Protein AF-A0A957W5M4-F1 (afdb_monomer)

Nearest PDB structures (foldseek):
  4u3s-assembly1_B  TM=8.216E-01  e=1.165E-08  Acetivibrio cellulolyticus
  8fia-assembly1_A-2  TM=7.439E-01  e=1.330E-03  Drosophila melanogaster
  2y3n-assembly2_B  TM=9.287E-01  e=1.756E-02  Pseudobacteroides cellulosolvens
  3wjj-assembly1_C  TM=5.281E-01  e=9.865E-01  Homo sapiens
  3d5o-assembly1_F-1  TM=3.413E-01  e=1.269E+00  Homo sapiens

Sequence (284 aa):
MSSQKRDWFYCWPHWGWGMLVGVALVVLFVRSSGDILAAPNLTLIGVVELEGRSDSSSATISAGEYFLQLTPDGVFEMNLEATDAYVMLIDAPGYLSAKAEDALPDGSTIDMGRITLLGGDVTGDDFINILDLALIASLYNTDDPQADINGDQQVNLIDLVMTATNYRRRGPMVIGLDAKLRQAITDAGLTPLEPGPEPDPAKVILGQALFFDKELSGNRDVACSTCHLPLQHTSDGLSVSIGVGGLDGIGPKRRNAPDRMLHPRNSPDLFNRGRPELATMFWD

Structure (mmCIF, N/CA/C/O backbone):
data_AF-A0A957W5M4-F1
#
_entry.id   AF-A0A957W5M4-F1
#
loop_
_atom_site.group_PDB
_atom_site.id
_atom_site.type_symbol
_atom_site.label_atom_id
_atom_site.label_alt_id
_atom_site.label_comp_id
_atom_site.label_asym_id
_atom_site.label_entity_id
_atom_site.label_seq_id
_atom_site.pdbx_PDB_ins_code
_atom_site.Cartn_x
_atom_site.Cartn_y
_atom_site.Cartn_z
_atom_site.occupancy
_atom_site.B_iso_or_equiv
_atom_site.auth_seq_id
_atom_site.auth_comp_id
_atom_site.auth_asym_id
_atom_site.auth_atom_id
_atom_site.pdbx_PDB_model_num
ATOM 1 N N . MET A 1 1 ? -30.755 68.209 -6.331 1.00 39.62 1 MET A N 1
ATOM 2 C CA . MET A 1 1 ? -31.389 67.052 -5.662 1.00 39.62 1 MET A CA 1
ATOM 3 C C . MET A 1 1 ? -30.296 65.998 -5.524 1.00 39.62 1 MET A C 1
ATOM 5 O O . MET A 1 1 ? -29.885 65.463 -6.538 1.00 39.62 1 MET A O 1
ATOM 9 N N . SER A 1 2 ? -29.478 66.065 -4.463 1.00 35.25 2 SER A N 1
ATOM 10 C CA . SER A 1 2 ? -29.615 65.304 -3.192 1.00 35.25 2 SER A CA 1
ATOM 11 C C . SER A 1 2 ? -29.587 63.784 -3.430 1.00 35.25 2 SER A C 1
ATOM 13 O O . SER A 1 2 ? -30.404 63.308 -4.199 1.00 35.25 2 SER A O 1
ATOM 15 N N . SER A 1 3 ? -28.749 62.952 -2.809 1.00 36.28 3 SER A N 1
ATOM 16 C CA . SER A 1 3 ? -27.801 63.115 -1.699 1.00 36.28 3 SER A CA 1
ATOM 17 C C . SER A 1 3 ? -26.936 61.842 -1.559 1.00 36.28 3 SER A C 1
ATOM 19 O O . SER A 1 3 ? -27.453 60.757 -1.780 1.00 36.28 3 SER A O 1
ATOM 21 N N . GLN A 1 4 ? -25.675 62.018 -1.125 1.00 38.94 4 GLN A N 1
ATOM 22 C CA . GLN A 1 4 ? -24.902 61.220 -0.132 1.00 38.94 4 GLN A CA 1
ATOM 23 C C . GLN A 1 4 ? -24.806 59.683 -0.294 1.00 38.94 4 GLN A C 1
ATOM 25 O O . GLN A 1 4 ? -25.801 58.984 -0.210 1.00 38.94 4 GLN A O 1
ATOM 30 N N . LYS A 1 5 ? -23.628 59.084 -0.558 1.00 36.19 5 LYS A N 1
ATOM 31 C CA . LYS A 1 5 ? -22.463 58.819 0.340 1.00 36.19 5 LYS A CA 1
ATOM 32 C C . LYS A 1 5 ? -22.819 58.256 1.729 1.00 36.19 5 LYS A C 1
ATOM 34 O O . LYS A 1 5 ? -23.361 59.012 2.531 1.00 36.19 5 LYS A O 1
ATOM 39 N N . ARG A 1 6 ? -22.288 57.067 2.069 1.00 36.53 6 ARG A N 1
ATOM 40 C CA . ARG A 1 6 ? -21.211 56.863 3.077 1.00 36.53 6 ARG A CA 1
ATOM 41 C C . ARG A 1 6 ? -20.891 55.375 3.323 1.00 36.53 6 ARG A C 1
ATOM 43 O O . ARG A 1 6 ? -21.799 54.572 3.500 1.00 36.53 6 ARG A O 1
ATOM 50 N N . ASP A 1 7 ? -19.585 55.095 3.359 1.00 41.69 7 ASP A N 1
ATOM 51 C CA . ASP A 1 7 ? -18.891 53.978 4.027 1.00 41.69 7 ASP A CA 1
ATOM 52 C C . ASP A 1 7 ? -19.355 53.798 5.480 1.00 41.69 7 ASP A C 1
ATOM 54 O O . ASP A 1 7 ? -19.945 54.738 5.982 1.00 41.69 7 ASP A O 1
ATOM 58 N N . TRP A 1 8 ? -19.047 52.680 6.158 1.00 31.83 8 TRP A N 1
ATOM 59 C CA . TRP A 1 8 ? -18.449 52.635 7.516 1.00 31.83 8 TRP A CA 1
ATOM 60 C C . TRP A 1 8 ? -18.166 51.181 7.954 1.00 31.83 8 TRP A C 1
ATOM 62 O O . TRP A 1 8 ? -19.056 50.338 8.029 1.00 31.83 8 TRP A O 1
ATOM 72 N N . PHE A 1 9 ? -16.893 50.945 8.283 1.00 33.25 9 PHE A N 1
ATOM 73 C CA . PHE A 1 9 ? -16.374 49.962 9.242 1.00 33.25 9 PHE A CA 1
ATOM 74 C C . PHE A 1 9 ? -17.148 49.961 10.570 1.00 33.25 9 PHE A C 1
ATOM 76 O O . PHE A 1 9 ? -17.423 51.050 11.050 1.00 33.25 9 PHE A O 1
ATOM 83 N N . TYR A 1 10 ? -17.326 48.797 11.219 1.00 35.56 10 TYR A N 1
ATOM 84 C CA . TYR A 1 10 ? -17.294 48.607 12.691 1.00 35.56 10 TYR A CA 1
ATOM 85 C C . TYR A 1 10 ? -17.039 47.109 12.995 1.00 35.56 10 TYR A C 1
ATOM 87 O O . TYR A 1 10 ? -17.753 46.244 12.504 1.00 35.56 10 TYR A O 1
ATOM 95 N N . CYS A 1 11 ? -15.864 46.761 13.534 1.00 29.17 11 CYS A N 1
ATOM 96 C CA . CYS A 1 11 ? -15.564 46.494 14.956 1.00 29.17 11 CYS A CA 1
ATOM 97 C C . CYS A 1 11 ? -16.036 45.128 15.490 1.00 29.17 11 CYS A C 1
ATOM 99 O O . CYS A 1 11 ? -17.194 44.937 15.842 1.00 29.17 11 CYS A O 1
ATOM 101 N N . TRP A 1 12 ? -15.062 44.226 15.646 1.00 31.19 12 TRP A N 1
ATOM 102 C CA . TRP A 1 12 ? -15.083 43.108 16.593 1.00 31.19 12 TRP A CA 1
ATOM 103 C C . TRP A 1 12 ? -15.086 43.611 18.047 1.00 31.19 12 TRP A C 1
ATOM 105 O O . TRP A 1 12 ? -14.370 44.572 18.343 1.00 31.19 12 TRP A O 1
ATOM 115 N N . PRO A 1 13 ? -15.747 42.893 18.973 1.00 44.06 13 PRO A N 1
ATOM 116 C CA . PRO A 1 13 ? -15.340 42.896 20.372 1.00 44.06 13 PRO A CA 1
ATOM 117 C C . PRO A 1 13 ? -15.039 41.486 20.922 1.00 44.06 13 PRO A C 1
ATOM 119 O O . PRO A 1 13 ? -15.872 40.590 20.916 1.00 44.06 13 PRO A O 1
ATOM 122 N N . HIS A 1 14 ? -13.799 41.351 21.396 1.00 33.75 14 HIS A N 1
ATOM 123 C CA . HIS A 1 14 ? -13.330 40.755 22.656 1.00 33.75 14 HIS A CA 1
ATOM 124 C C . HIS A 1 14 ? -14.065 39.555 23.304 1.00 33.75 14 HIS A C 1
ATOM 126 O O . HIS A 1 14 ? -15.137 39.673 23.882 1.00 33.75 14 HIS A O 1
ATOM 132 N N . TRP A 1 15 ? -13.331 38.437 23.309 1.00 34.28 15 TRP A N 1
ATOM 133 C CA . TRP A 1 15 ? -13.171 37.379 24.314 1.00 34.28 15 TRP A CA 1
ATOM 134 C C . TRP A 1 15 ? -13.916 37.557 25.651 1.00 34.28 15 TRP A C 1
ATOM 136 O O . TRP A 1 15 ? -13.565 38.408 26.467 1.00 34.28 15 TRP A O 1
ATOM 146 N N . GLY A 1 16 ? -14.840 36.632 25.919 1.00 30.22 16 GLY A N 1
ATOM 147 C CA . GLY A 1 16 ? -15.348 36.306 27.248 1.00 30.22 16 GLY A CA 1
ATOM 148 C C . GLY A 1 16 ? -15.252 34.798 27.468 1.00 30.22 16 GLY A C 1
ATOM 149 O O . GLY A 1 16 ? -15.857 34.024 26.732 1.00 30.22 16 GLY A O 1
ATOM 150 N N . TRP A 1 17 ? -14.465 34.384 28.462 1.00 36.22 17 TRP A N 1
ATOM 151 C CA . TRP A 1 17 ? -14.407 33.005 28.939 1.00 36.22 17 TRP A CA 1
ATOM 152 C C . TRP A 1 17 ? -15.733 32.667 29.625 1.00 36.22 17 TRP A C 1
ATOM 154 O O . TRP A 1 17 ? -16.049 33.220 30.677 1.00 36.22 17 TRP A O 1
ATOM 164 N N . GLY A 1 18 ? -16.514 31.780 29.011 1.00 31.75 18 GLY A N 1
ATOM 165 C CA . GLY A 1 18 ? -17.787 31.293 29.528 1.00 31.75 18 GLY A CA 1
ATOM 166 C C . GLY A 1 18 ? -17.899 29.797 29.283 1.00 31.75 18 GLY A C 1
ATOM 167 O O . GLY A 1 18 ? -18.071 29.353 28.154 1.00 31.75 18 GLY A O 1
ATOM 168 N N . MET A 1 19 ? -17.766 29.032 30.359 1.00 38.41 19 MET A N 1
ATOM 169 C CA . MET A 1 19 ? -18.012 27.597 30.431 1.00 38.41 19 MET A CA 1
ATOM 170 C C . MET A 1 19 ? -19.468 27.334 30.002 1.00 38.41 19 MET A C 1
ATOM 172 O O . MET A 1 19 ? -20.395 27.703 30.720 1.00 38.41 19 MET A O 1
ATOM 176 N N . LEU A 1 20 ? -19.681 26.752 28.819 1.00 31.70 20 LEU A N 1
ATOM 177 C CA . LEU A 1 20 ? -21.003 26.358 28.329 1.00 31.70 20 LEU A CA 1
ATOM 178 C C . LEU A 1 20 ? -21.025 24.849 28.108 1.00 31.70 20 LEU A C 1
ATOM 180 O O . LEU A 1 20 ? -20.372 24.311 27.218 1.00 31.70 20 LEU A O 1
ATOM 184 N N . VAL A 1 21 ? -21.793 24.185 28.966 1.00 32.66 21 VAL A N 1
ATOM 185 C CA . VAL A 1 21 ? -22.252 22.807 28.809 1.00 32.66 21 VAL A CA 1
ATOM 186 C C . VAL A 1 21 ? -23.055 22.743 27.508 1.00 32.66 21 VAL A C 1
ATOM 188 O O . VAL A 1 21 ? -24.089 23.399 27.385 1.00 32.66 21 VAL A O 1
ATOM 191 N N . GLY A 1 22 ? -22.552 22.005 26.519 1.00 27.20 22 GLY A N 1
ATOM 192 C CA . GLY A 1 22 ? -23.215 21.825 25.231 1.00 27.20 22 GLY A CA 1
ATOM 193 C C . GLY A 1 22 ? -24.497 21.012 25.389 1.00 27.20 22 GLY A C 1
ATOM 194 O O . GLY A 1 22 ? -24.454 19.791 25.488 1.00 27.20 22 GLY A O 1
ATOM 195 N N . VAL A 1 23 ? -25.644 21.689 25.407 1.00 31.25 23 VAL A N 1
ATOM 196 C CA . VAL A 1 23 ? -26.949 21.062 25.179 1.00 31.25 23 VAL A CA 1
ATOM 197 C C . VAL A 1 23 ? -27.118 20.939 23.667 1.00 31.25 23 VAL A C 1
ATOM 199 O O . VAL A 1 23 ? -27.256 21.946 22.974 1.00 31.25 23 VAL A O 1
ATOM 202 N N . ALA A 1 24 ? -27.069 19.711 23.152 1.00 28.14 24 ALA A N 1
ATOM 203 C CA . ALA A 1 24 ? -27.359 19.422 21.753 1.00 28.14 24 ALA A CA 1
ATOM 204 C C . ALA A 1 24 ? -28.835 19.743 21.462 1.00 28.14 24 ALA A C 1
ATOM 206 O O . ALA A 1 24 ? -29.748 19.140 22.028 1.00 28.14 24 ALA A O 1
ATOM 207 N N . LEU A 1 25 ? -29.066 20.733 20.600 1.00 25.22 25 LEU A N 1
ATOM 208 C CA . LEU A 1 25 ? -30.393 21.120 20.143 1.00 25.22 25 LEU A CA 1
ATOM 209 C C . LEU A 1 25 ? -30.801 20.173 19.004 1.00 25.22 25 LEU A C 1
ATOM 211 O O . LEU A 1 25 ? -30.309 20.296 17.885 1.00 25.22 25 LEU A O 1
ATOM 215 N N . VAL A 1 26 ? -31.677 19.210 19.292 1.00 27.73 26 VAL A N 1
ATOM 216 C CA . VAL A 1 26 ? -32.272 18.330 18.276 1.00 27.73 26 VAL A CA 1
ATOM 217 C C . VAL A 1 26 ? -33.310 19.135 17.492 1.00 27.73 26 VAL A C 1
ATOM 219 O O . VAL A 1 26 ? -34.377 19.465 18.011 1.00 27.73 26 VAL A O 1
ATOM 222 N N . VAL A 1 27 ? -33.002 19.472 16.240 1.00 27.98 27 VAL A N 1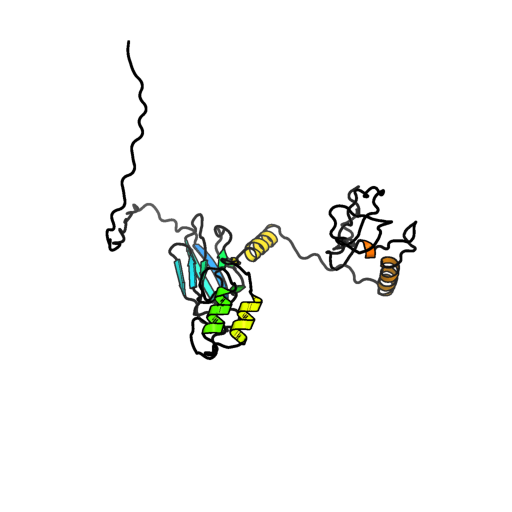
ATOM 223 C CA . VAL A 1 27 ? -33.975 20.045 15.301 1.00 27.98 27 VAL A CA 1
ATOM 224 C C . VAL A 1 27 ? -34.745 18.890 14.658 1.00 27.98 27 VAL A C 1
ATOM 226 O O . VAL A 1 27 ? -34.258 18.240 13.740 1.00 27.98 27 VAL A O 1
ATOM 229 N N . LEU A 1 28 ? -35.952 18.616 15.157 1.00 24.98 28 LEU A N 1
ATOM 230 C CA . LEU A 1 28 ? -36.889 17.667 14.547 1.00 24.98 28 LEU A CA 1
ATOM 231 C C . LEU A 1 28 ? -37.542 18.306 13.312 1.00 24.98 28 LEU A C 1
ATOM 233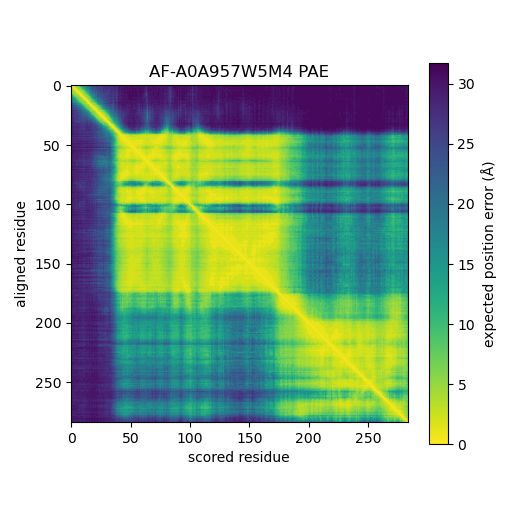 O O . LEU A 1 28 ? -38.423 19.157 13.439 1.00 24.98 28 LEU A O 1
ATOM 237 N N . PHE A 1 29 ? -37.146 17.873 12.115 1.00 29.50 29 PHE A N 1
ATOM 238 C CA . PHE A 1 29 ? -37.930 18.108 10.903 1.00 29.50 29 PHE A CA 1
ATOM 239 C C . PHE A 1 29 ? -39.055 17.069 10.816 1.00 29.50 29 PHE A C 1
ATOM 241 O O . PHE A 1 29 ? -38.810 15.878 10.646 1.00 29.50 29 PHE A O 1
ATOM 248 N N . VAL A 1 30 ? -40.307 17.521 10.909 1.00 31.03 30 VAL A N 1
ATOM 249 C CA . VAL A 1 30 ? -41.482 16.695 10.595 1.00 31.03 30 VAL A CA 1
ATOM 250 C C . VAL A 1 30 ? -41.656 16.675 9.075 1.00 31.03 30 VAL A C 1
ATOM 252 O O . VAL A 1 30 ? -42.017 17.689 8.479 1.00 31.03 30 VAL A O 1
ATOM 255 N N . ARG A 1 31 ? -41.393 15.529 8.435 1.00 37.34 31 ARG A N 1
ATOM 256 C CA . ARG A 1 31 ? -41.644 15.314 7.000 1.00 37.34 31 ARG A CA 1
ATOM 257 C C . ARG A 1 31 ? -43.105 14.888 6.810 1.00 37.34 31 ARG A C 1
ATOM 259 O O . ARG A 1 31 ? -43.547 13.911 7.408 1.00 37.34 31 ARG A O 1
ATOM 266 N N . SER A 1 32 ? -43.874 15.645 6.022 1.00 36.81 32 SER A N 1
ATOM 267 C CA . SER A 1 32 ? -45.272 15.319 5.710 1.00 36.81 32 SER A CA 1
ATOM 268 C C . SER A 1 32 ? -45.360 14.065 4.841 1.00 36.81 32 SER A C 1
ATOM 270 O O . SER A 1 32 ? -44.617 13.939 3.868 1.00 36.81 32 SER A O 1
ATOM 272 N N . SER A 1 33 ? -46.302 13.182 5.167 1.00 45.72 33 SER A N 1
ATOM 273 C CA . SER A 1 33 ? -46.609 11.934 4.469 1.00 45.72 33 SER A CA 1
ATOM 274 C C . SER A 1 33 ? -47.057 12.167 3.021 1.00 45.72 33 SER A C 1
ATOM 276 O O . SER A 1 33 ? -48.220 12.468 2.760 1.00 45.72 33 SER A O 1
ATOM 278 N N . GLY A 1 34 ? -46.111 12.009 2.098 1.00 35.81 34 GLY A N 1
ATOM 279 C CA . GLY A 1 34 ? -46.315 11.725 0.680 1.00 35.81 34 GLY A CA 1
ATOM 280 C C . GLY A 1 34 ? -45.475 10.495 0.333 1.00 35.81 34 GLY A C 1
ATOM 281 O O . GLY A 1 34 ? -44.369 10.366 0.851 1.00 35.81 34 GLY A O 1
ATOM 282 N N . ASP A 1 35 ? -46.053 9.582 -0.443 1.00 37.34 35 ASP A N 1
ATOM 283 C CA . ASP A 1 35 ? -45.570 8.242 -0.806 1.00 37.34 35 ASP A CA 1
ATOM 284 C C . ASP A 1 35 ? -44.053 8.010 -0.654 1.00 37.34 35 ASP A C 1
ATOM 286 O O . ASP A 1 35 ? -43.238 8.505 -1.432 1.00 37.34 35 ASP A O 1
ATOM 290 N N . ILE A 1 36 ? -43.680 7.219 0.361 1.00 40.66 36 ILE A N 1
ATOM 291 C CA . ILE A 1 36 ? -42.303 6.771 0.589 1.00 40.66 36 ILE A CA 1
ATOM 292 C C . ILE A 1 36 ? -42.009 5.670 -0.433 1.00 40.66 36 ILE A C 1
ATOM 294 O O . ILE A 1 36 ? -42.200 4.484 -0.168 1.00 40.66 36 ILE A O 1
ATOM 298 N N . LEU A 1 37 ? -41.547 6.053 -1.619 1.00 43.28 37 LEU A N 1
ATOM 299 C CA . LEU A 1 37 ? -40.663 5.168 -2.366 1.00 43.28 37 LEU A CA 1
ATOM 300 C C . LEU A 1 37 ? -39.390 5.072 -1.521 1.00 43.28 37 LEU A C 1
ATOM 302 O O . LEU A 1 37 ? -38.705 6.077 -1.342 1.00 43.28 37 LEU A O 1
ATOM 306 N N . ALA A 1 38 ? -39.141 3.909 -0.912 1.00 49.38 38 ALA A N 1
ATOM 307 C CA . ALA A 1 38 ? -37.896 3.660 -0.196 1.00 49.38 38 ALA A CA 1
ATOM 308 C C . ALA A 1 38 ? -36.735 4.042 -1.125 1.00 49.38 38 ALA A C 1
ATOM 310 O O . ALA A 1 38 ? -36.705 3.589 -2.275 1.00 49.38 38 ALA A O 1
ATOM 311 N N . ALA A 1 39 ? -35.834 4.911 -0.658 1.00 52.97 39 ALA A N 1
ATOM 312 C CA . ALA A 1 39 ? -34.589 5.154 -1.372 1.00 52.97 39 ALA A CA 1
ATOM 313 C C . ALA A 1 39 ? -33.926 3.787 -1.624 1.00 52.97 39 ALA A C 1
ATOM 315 O O . ALA A 1 39 ? -34.032 2.909 -0.761 1.00 52.97 39 ALA A O 1
ATOM 316 N N . PRO A 1 40 ? -33.325 3.545 -2.802 1.00 61.59 40 PRO A N 1
ATOM 317 C CA . PRO A 1 40 ? -32.627 2.288 -3.028 1.00 61.59 40 PRO A CA 1
ATOM 318 C C . PRO A 1 40 ? -31.603 2.080 -1.903 1.00 61.59 40 PRO A C 1
ATOM 320 O O . PRO A 1 40 ? -30.990 3.034 -1.446 1.00 61.59 40 PRO A O 1
ATOM 323 N N . ASN A 1 41 ? -31.459 0.859 -1.395 1.00 71.75 41 ASN A N 1
ATOM 324 C CA . ASN A 1 41 ? -30.463 0.587 -0.360 1.00 71.75 41 ASN A CA 1
ATOM 325 C C . ASN A 1 41 ? -29.109 0.333 -1.028 1.00 71.75 41 ASN A C 1
ATOM 327 O O . ASN A 1 41 ? -29.031 -0.448 -1.981 1.00 71.75 41 ASN A O 1
ATOM 331 N N . LEU A 1 42 ? -28.061 0.962 -0.506 1.00 80.19 42 LEU A N 1
ATOM 332 C CA . LEU A 1 42 ? -26.669 0.670 -0.822 1.00 80.19 42 LEU A CA 1
ATOM 333 C C . LEU A 1 42 ? -26.128 -0.305 0.228 1.00 80.19 42 LEU A C 1
ATOM 335 O O . LEU A 1 42 ? -26.089 0.017 1.413 1.00 80.19 42 LEU A O 1
ATOM 339 N N . THR A 1 43 ? -25.687 -1.486 -0.198 1.00 86.69 43 THR A N 1
ATOM 340 C CA . THR A 1 43 ? -25.050 -2.474 0.687 1.00 86.69 43 THR A CA 1
ATOM 341 C C . THR A 1 43 ? -23.538 -2.410 0.517 1.00 86.69 43 THR A C 1
ATOM 343 O O . THR A 1 43 ? -23.037 -2.576 -0.590 1.00 86.69 43 THR A O 1
ATOM 346 N N . LEU A 1 44 ? -22.784 -2.202 1.587 1.00 86.88 44 LEU A N 1
ATOM 347 C CA . LEU A 1 44 ? -21.324 -2.285 1.577 1.00 86.88 44 LEU A CA 1
ATOM 348 C C . LEU A 1 44 ? -20.897 -3.570 2.257 1.00 86.88 44 LEU A C 1
ATOM 350 O O . LEU A 1 44 ? -21.318 -3.822 3.383 1.00 86.88 44 LEU A O 1
ATOM 354 N N . ILE A 1 45 ? -20.044 -4.344 1.600 1.00 90.44 45 ILE A N 1
ATOM 355 C CA . ILE A 1 45 ? -19.464 -5.560 2.170 1.00 90.44 45 ILE A CA 1
ATOM 356 C C . ILE A 1 45 ? -17.945 -5.501 2.105 1.00 90.44 45 ILE A C 1
ATOM 358 O O . ILE A 1 45 ? -17.377 -4.839 1.236 1.00 90.44 45 ILE A O 1
ATOM 362 N N . GLY A 1 46 ? -17.284 -6.207 3.011 1.00 92.44 46 GLY A N 1
ATOM 363 C CA . GLY A 1 46 ? -15.836 -6.350 2.981 1.00 92.44 46 GLY A CA 1
ATOM 364 C C . GLY A 1 46 ? -15.293 -7.025 4.229 1.00 92.44 46 GLY A C 1
ATOM 365 O O . GLY A 1 46 ? -16.041 -7.531 5.070 1.00 92.44 46 GLY A O 1
ATOM 366 N N . VAL A 1 47 ? -13.969 -7.020 4.341 1.00 95.19 47 VAL A N 1
ATOM 367 C CA . VAL A 1 47 ? -13.254 -7.481 5.532 1.00 95.19 47 VAL A CA 1
ATOM 368 C C . VAL A 1 47 ? -12.196 -6.458 5.923 1.00 95.19 47 VAL A C 1
ATOM 370 O O . VAL A 1 47 ? -11.432 -5.994 5.075 1.00 95.19 47 VAL A O 1
ATOM 373 N N . VAL A 1 48 ? -12.155 -6.103 7.203 1.00 97.00 48 VAL A N 1
ATOM 374 C CA . VAL A 1 48 ? -11.107 -5.265 7.787 1.00 97.00 48 VAL A CA 1
ATOM 375 C C . VAL A 1 48 ? -10.171 -6.144 8.598 1.00 97.00 48 VAL A C 1
ATOM 377 O O . VAL A 1 48 ? -10.603 -6.898 9.464 1.00 97.00 48 VAL A O 1
ATOM 380 N N . GLU A 1 49 ? -8.880 -6.021 8.337 1.00 97.06 49 GLU A N 1
ATOM 381 C CA . GLU A 1 49 ? -7.815 -6.700 9.063 1.00 97.06 49 GLU A CA 1
ATOM 382 C C . GLU A 1 49 ? -6.917 -5.653 9.717 1.00 97.06 49 GLU A C 1
ATOM 384 O O . GLU A 1 49 ? -6.609 -4.610 9.134 1.00 97.06 49 GLU A O 1
ATOM 389 N N . LEU A 1 50 ? -6.482 -5.941 10.934 1.00 97.50 50 LEU A N 1
ATOM 390 C CA . LEU A 1 50 ? -5.496 -5.141 11.640 1.00 97.50 50 LEU A CA 1
ATOM 391 C C . LEU A 1 50 ? -4.129 -5.789 11.440 1.00 97.50 50 LEU A C 1
ATOM 393 O O . LEU A 1 50 ? -3.940 -6.961 11.766 1.00 97.50 50 LEU A O 1
ATOM 397 N N . GLU A 1 51 ? -3.167 -5.055 10.881 1.00 96.62 51 GLU A N 1
ATOM 398 C CA . GLU A 1 51 ? -1.810 -5.575 10.722 1.00 96.62 51 GLU A CA 1
ATOM 399 C C . GLU A 1 51 ? -1.257 -6.085 12.062 1.00 96.62 51 GLU A C 1
ATOM 401 O O . GLU A 1 51 ? -1.333 -5.409 13.090 1.00 96.62 51 GLU A O 1
ATOM 406 N N . GLY A 1 52 ? -0.722 -7.306 12.047 1.00 93.31 52 GLY A N 1
ATOM 407 C CA . GLY A 1 52 ? -0.167 -7.950 13.236 1.00 93.31 52 GLY A CA 1
ATOM 408 C C . GLY A 1 52 ? -1.196 -8.563 14.187 1.00 93.31 52 GLY A C 1
ATOM 409 O O . GLY A 1 52 ? -0.779 -9.211 15.142 1.00 93.31 52 GLY A O 1
ATOM 410 N N . ARG A 1 53 ? -2.505 -8.436 13.920 1.00 93.94 53 ARG A N 1
ATOM 411 C CA . ARG A 1 53 ? -3.583 -8.991 14.753 1.00 93.94 53 ARG A CA 1
ATOM 412 C C . ARG A 1 53 ? -4.472 -9.960 13.978 1.00 93.94 53 ARG A C 1
ATOM 414 O O . ARG A 1 53 ? -4.704 -9.817 12.782 1.00 93.94 53 ARG A O 1
ATOM 421 N N . SER A 1 54 ? -4.997 -10.954 14.690 1.00 92.69 54 SER A N 1
ATOM 422 C CA . SER A 1 54 ? -6.040 -11.860 14.185 1.00 92.69 54 SER A CA 1
ATOM 423 C C . SER A 1 54 ? -7.452 -11.454 14.607 1.00 92.69 54 SER A C 1
ATOM 425 O O . SER A 1 54 ? -8.407 -12.107 14.203 1.00 92.69 54 SER A O 1
ATOM 427 N N . ASP A 1 55 ? -7.564 -10.452 15.479 1.00 95.50 55 ASP A N 1
ATOM 428 C CA . ASP A 1 55 ? -8.821 -9.945 16.017 1.00 95.50 55 ASP A CA 1
ATOM 429 C C . ASP A 1 55 ? -9.012 -8.494 15.559 1.00 95.50 55 ASP A C 1
ATOM 431 O O . ASP A 1 55 ? -8.223 -7.614 15.915 1.00 95.50 55 ASP A O 1
ATOM 435 N N . SER A 1 56 ? -10.047 -8.259 14.754 1.00 96.88 56 SER A N 1
ATOM 436 C CA . SER A 1 56 ? -10.404 -6.931 14.245 1.00 96.88 56 SER A CA 1
ATOM 437 C C . SER A 1 56 ? -11.421 -6.190 15.116 1.00 96.88 56 SER A C 1
ATOM 439 O O . SER A 1 56 ? -11.880 -5.115 14.731 1.00 96.88 56 SER A O 1
ATOM 441 N N . SER A 1 57 ? -11.790 -6.708 16.290 1.00 96.44 57 SER A N 1
ATOM 442 C CA . SER A 1 57 ? -12.899 -6.164 17.078 1.00 96.44 57 SER A CA 1
ATOM 443 C C . SER A 1 57 ? -12.645 -4.771 17.639 1.00 96.44 57 SER A C 1
ATOM 445 O O . SER A 1 57 ? -13.583 -4.147 18.120 1.00 96.44 57 SER A O 1
ATOM 447 N N . SER A 1 58 ? -11.403 -4.277 17.640 1.00 94.62 58 SER A N 1
ATOM 448 C CA . SER A 1 58 ? -11.085 -2.898 18.034 1.00 94.62 58 SER A CA 1
ATOM 449 C C . SER A 1 58 ? -11.322 -1.881 16.918 1.00 94.62 58 SER A C 1
ATOM 451 O O . SER A 1 58 ? -11.287 -0.683 17.186 1.00 94.62 58 SER A O 1
ATOM 453 N N . ALA A 1 59 ? -11.564 -2.337 15.688 1.00 97.38 59 ALA A N 1
ATOM 454 C CA . ALA A 1 59 ? -11.863 -1.471 14.564 1.00 97.38 59 ALA A CA 1
ATOM 455 C C . ALA A 1 59 ? -13.353 -1.116 14.492 1.00 97.38 59 ALA A C 1
ATOM 457 O O . ALA A 1 59 ? -14.244 -1.899 14.839 1.00 97.38 59 ALA A O 1
ATOM 458 N N . THR A 1 60 ? -13.608 0.089 14.001 1.00 97.88 60 THR A N 1
ATOM 459 C CA . THR A 1 60 ? -14.937 0.663 13.813 1.00 97.88 60 THR A CA 1
ATOM 460 C C . THR A 1 60 ? -15.086 1.169 12.392 1.00 97.88 60 THR A C 1
ATOM 462 O O . THR A 1 60 ? -14.110 1.576 11.764 1.00 97.88 60 THR A O 1
ATOM 465 N N . ILE A 1 61 ? -16.313 1.151 11.887 1.00 95.75 61 ILE A N 1
ATOM 466 C CA . ILE A 1 61 ? -16.679 1.740 10.604 1.00 95.75 61 ILE A CA 1
ATOM 467 C C . ILE A 1 61 ? -17.755 2.791 10.855 1.00 95.75 61 ILE A C 1
ATOM 469 O O . ILE A 1 61 ? -18.740 2.531 11.546 1.00 95.75 61 ILE A O 1
ATOM 473 N N . SER A 1 62 ? -17.590 3.972 10.269 1.00 92.31 62 SER A N 1
ATOM 474 C CA . SER A 1 62 ? -18.589 5.038 10.289 1.00 92.31 62 SER A CA 1
ATOM 475 C C . SER A 1 62 ? -18.860 5.567 8.885 1.00 92.31 62 SER A C 1
ATOM 477 O O . SER A 1 62 ? -17.952 5.667 8.063 1.00 92.31 62 SER A O 1
ATOM 479 N N . ALA A 1 63 ? -20.118 5.889 8.596 1.00 87.88 63 ALA A N 1
ATOM 480 C CA . ALA A 1 63 ? -20.542 6.500 7.341 1.00 87.88 63 ALA A CA 1
ATOM 481 C C . ALA A 1 63 ? -21.769 7.382 7.606 1.00 87.88 63 ALA A C 1
ATOM 483 O O . ALA A 1 63 ? -22.873 6.877 7.778 1.00 87.88 63 ALA A O 1
ATOM 484 N N . GLY A 1 64 ? -21.600 8.705 7.669 1.00 83.38 64 GLY A N 1
ATOM 485 C CA . GLY A 1 64 ? -22.691 9.603 8.074 1.00 83.38 64 GLY A CA 1
ATOM 486 C C . GLY A 1 64 ? -23.170 9.308 9.503 1.00 83.38 64 GLY A C 1
ATOM 487 O O . GLY A 1 64 ? -22.379 9.377 10.437 1.00 83.38 64 GLY A O 1
ATOM 488 N N . GLU A 1 65 ? -24.454 8.976 9.674 1.00 85.25 65 GLU A N 1
ATOM 489 C CA . GLU A 1 65 ? -25.031 8.584 10.976 1.00 85.25 65 GLU A CA 1
ATOM 490 C C . GLU A 1 65 ? -24.861 7.089 11.299 1.00 85.25 65 GLU A C 1
ATOM 492 O O . GLU A 1 65 ? -25.150 6.653 12.414 1.00 85.25 65 GLU A O 1
ATOM 497 N N . TYR A 1 66 ? -24.397 6.290 10.337 1.00 89.12 66 TYR A N 1
ATOM 498 C CA . TYR A 1 66 ? -24.223 4.854 10.513 1.00 89.12 66 TYR A CA 1
ATOM 499 C C . TYR A 1 66 ? -22.894 4.559 11.203 1.00 89.12 66 TYR A C 1
ATOM 501 O O . TYR A 1 66 ? -21.853 5.105 10.833 1.00 89.12 66 TYR A O 1
ATOM 509 N N . PHE A 1 67 ? -22.934 3.650 12.174 1.00 93.00 67 PHE A N 1
ATOM 510 C CA . PHE A 1 67 ? -21.778 3.200 12.940 1.00 93.00 67 PHE A CA 1
ATOM 511 C C . PHE A 1 67 ? -21.824 1.682 13.119 1.00 93.00 67 PHE A C 1
ATOM 513 O O . PHE A 1 67 ? -22.882 1.122 13.418 1.00 93.00 67 PHE A O 1
ATOM 520 N N . LEU A 1 68 ? -20.677 1.027 12.965 1.00 95.50 68 LEU A N 1
ATOM 521 C CA . LEU A 1 68 ? -20.515 -0.411 13.130 1.00 95.50 68 LEU A CA 1
ATOM 522 C C . LEU A 1 68 ? -19.222 -0.716 13.898 1.00 95.50 68 LEU A C 1
ATOM 524 O O . LEU A 1 68 ? -18.135 -0.342 13.466 1.00 95.50 68 LEU A O 1
ATOM 528 N N . GLN A 1 69 ? -19.344 -1.438 15.013 1.00 97.19 69 GLN A N 1
ATOM 529 C CA . GLN A 1 69 ? -18.213 -2.099 15.669 1.00 97.19 69 GLN A CA 1
ATOM 530 C C . GLN A 1 69 ? -17.986 -3.453 14.999 1.00 97.19 69 GLN A C 1
ATOM 532 O O . GLN A 1 69 ? -18.949 -4.202 14.814 1.00 97.19 69 GLN A O 1
ATOM 537 N N . LEU A 1 70 ? -16.742 -3.781 14.659 1.00 97.12 70 LEU A N 1
ATOM 538 C CA . LEU A 1 70 ? -16.447 -5.058 14.022 1.00 97.12 70 LEU A CA 1
ATOM 539 C C . LEU A 1 70 ? -16.429 -6.227 15.007 1.00 97.12 70 LEU A C 1
ATOM 541 O O . LEU A 1 70 ? -16.140 -6.086 16.196 1.00 97.12 70 LEU A O 1
ATOM 545 N N . THR A 1 71 ? -16.736 -7.406 14.478 1.00 96.50 71 THR A N 1
ATOM 546 C CA . THR A 1 71 ? -16.479 -8.696 15.117 1.00 96.50 71 THR A CA 1
ATOM 547 C C . THR A 1 71 ? -15.015 -9.114 14.911 1.00 96.50 71 THR A C 1
ATOM 549 O O . THR A 1 71 ? -14.329 -8.537 14.064 1.00 96.50 71 THR A O 1
ATOM 552 N N . PRO A 1 72 ? -14.504 -10.114 15.658 1.00 97.56 72 PRO A N 1
ATOM 553 C CA . PRO A 1 72 ? -13.102 -10.527 15.555 1.00 97.56 72 PRO A CA 1
ATOM 554 C C . PRO A 1 72 ? -12.642 -10.953 14.158 1.00 97.56 72 PRO A C 1
ATOM 556 O O . PRO A 1 72 ? -11.483 -10.758 13.815 1.00 97.56 72 PRO A O 1
ATOM 559 N N . ASP A 1 73 ? -13.539 -11.504 13.339 1.00 95.81 73 ASP A N 1
ATOM 560 C CA . ASP A 1 73 ? -13.262 -11.884 11.949 1.00 95.81 73 ASP A CA 1
ATOM 561 C C . ASP A 1 73 ? -13.169 -10.686 10.987 1.00 95.81 73 ASP A C 1
ATOM 563 O O . ASP A 1 73 ? -12.776 -10.862 9.834 1.00 95.81 73 ASP A O 1
ATOM 567 N N . GLY A 1 74 ? -13.534 -9.482 11.441 1.00 96.50 74 GLY A N 1
ATOM 568 C CA . GLY A 1 74 ? -13.437 -8.239 10.681 1.00 96.50 74 GLY A CA 1
ATOM 569 C C . GLY A 1 74 ? -14.390 -8.133 9.494 1.00 96.50 74 GLY A C 1
ATOM 570 O O . GLY A 1 74 ? -14.317 -7.161 8.740 1.00 96.50 74 GLY A O 1
ATOM 571 N N . VAL A 1 75 ? -15.268 -9.117 9.300 1.00 96.56 75 VAL A N 1
ATOM 572 C CA . VAL A 1 75 ? -16.240 -9.136 8.207 1.00 96.56 75 VAL A CA 1
ATOM 573 C C . VAL A 1 75 ? -17.346 -8.134 8.511 1.00 96.56 75 VAL A C 1
ATOM 575 O O . VAL A 1 75 ? -17.852 -8.076 9.632 1.00 96.56 75 VAL A O 1
ATOM 578 N N . PHE A 1 76 ? -17.745 -7.351 7.512 1.00 94.56 76 PHE A N 1
ATOM 579 C CA . PHE A 1 76 ? -18.835 -6.397 7.666 1.00 94.56 76 PHE A CA 1
ATOM 580 C C . PHE A 1 76 ? -19.819 -6.428 6.503 1.00 94.56 76 PHE A C 1
ATOM 582 O O . PHE A 1 76 ? -19.462 -6.679 5.352 1.00 94.56 76 PHE A O 1
ATOM 589 N N . GLU A 1 77 ? -21.063 -6.099 6.839 1.00 93.06 77 GLU A N 1
ATOM 590 C CA . GLU A 1 77 ? -22.126 -5.743 5.911 1.00 93.06 77 GLU A CA 1
ATOM 591 C C . GLU A 1 77 ? -22.834 -4.503 6.473 1.00 93.06 77 GLU A C 1
ATOM 593 O O . GLU A 1 77 ? -23.337 -4.522 7.599 1.00 93.06 77 GLU A O 1
ATOM 598 N N . MET A 1 78 ? -22.852 -3.408 5.716 1.00 88.75 78 MET A N 1
ATOM 599 C CA . MET A 1 78 ? -23.522 -2.163 6.093 1.00 88.75 78 MET A CA 1
ATOM 600 C C . MET A 1 78 ? -24.576 -1.799 5.061 1.00 88.75 78 MET A C 1
ATOM 602 O O . MET A 1 78 ? -24.274 -1.653 3.882 1.00 88.75 78 MET A O 1
ATOM 606 N N . ASN A 1 79 ? -25.806 -1.605 5.526 1.00 87.81 79 ASN A N 1
ATOM 607 C CA . ASN A 1 79 ? -26.922 -1.167 4.701 1.00 87.81 79 ASN A CA 1
ATOM 608 C C . ASN A 1 79 ? -27.142 0.333 4.919 1.00 87.81 79 ASN A C 1
ATOM 610 O O . ASN A 1 79 ? -27.506 0.754 6.018 1.00 87.81 79 ASN A O 1
ATOM 614 N N . LEU A 1 80 ? -26.894 1.122 3.878 1.00 83.50 80 LEU A N 1
ATOM 615 C CA . LEU A 1 80 ? -27.029 2.574 3.851 1.00 83.50 80 LEU A CA 1
ATOM 616 C C . LEU A 1 80 ? -28.219 2.961 2.966 1.00 83.50 80 LEU A C 1
ATOM 618 O O . LEU A 1 80 ? -28.502 2.298 1.965 1.00 83.50 80 LEU A O 1
ATOM 622 N N . GLU A 1 81 ? -28.909 4.046 3.299 1.00 79.56 81 GLU A N 1
ATOM 623 C CA . GLU A 1 81 ? -29.870 4.656 2.373 1.00 79.56 81 GLU A CA 1
ATOM 624 C C . GLU A 1 81 ? -29.110 5.240 1.171 1.00 79.56 81 GLU A C 1
ATOM 626 O O . GLU A 1 81 ? -28.130 5.944 1.369 1.00 79.56 81 GLU A O 1
ATOM 631 N N . ALA A 1 82 ? -29.505 4.991 -0.082 1.00 67.25 82 ALA A N 1
ATOM 632 C CA . ALA A 1 82 ? -28.839 5.647 -1.211 1.00 67.25 82 ALA A CA 1
ATOM 633 C C . ALA A 1 82 ? -29.103 7.157 -1.155 1.00 67.25 82 ALA A C 1
ATOM 635 O O . ALA A 1 82 ? -30.217 7.633 -1.392 1.00 67.25 82 ALA A O 1
ATOM 636 N N . THR A 1 83 ? -28.058 7.899 -0.811 1.00 67.25 83 THR A N 1
ATOM 637 C CA . THR A 1 83 ? -28.012 9.357 -0.807 1.00 67.25 83 THR A CA 1
ATOM 638 C C . THR A 1 83 ? -26.777 9.800 -1.581 1.00 67.25 83 THR A C 1
ATOM 640 O O . THR A 1 83 ? -25.855 9.012 -1.785 1.00 67.25 83 THR A O 1
ATOM 643 N N . ASP A 1 84 ? -26.742 11.067 -1.993 1.00 55.81 84 ASP A N 1
ATOM 644 C CA . ASP A 1 84 ? -25.769 11.550 -2.979 1.00 55.81 84 ASP A CA 1
ATOM 645 C C . ASP A 1 84 ? -24.288 11.483 -2.528 1.00 55.81 84 ASP A C 1
ATOM 647 O O . ASP A 1 84 ? -23.407 11.707 -3.358 1.00 55.81 84 ASP A O 1
ATOM 651 N N . ALA A 1 85 ? -23.977 11.191 -1.250 1.00 66.50 85 ALA A N 1
ATOM 652 C CA . ALA A 1 85 ? -22.606 10.910 -0.804 1.00 66.50 85 ALA A CA 1
ATOM 653 C C . ALA A 1 85 ? -22.488 10.365 0.633 1.00 66.50 85 ALA A C 1
ATOM 655 O O . ALA A 1 85 ? -22.934 11.007 1.584 1.00 66.50 85 ALA A O 1
ATOM 656 N N . TYR A 1 86 ? -21.713 9.288 0.810 1.00 73.19 86 TYR A N 1
ATOM 657 C CA . TYR A 1 86 ? -21.133 8.907 2.106 1.00 73.19 86 TYR A CA 1
ATOM 658 C C . TYR A 1 86 ? -19.614 9.035 2.090 1.00 73.19 86 TYR A C 1
ATOM 660 O O . TYR A 1 86 ? -18.957 8.560 1.165 1.00 73.19 86 TYR A O 1
ATOM 668 N N . VAL A 1 87 ? -19.057 9.608 3.159 1.00 80.38 87 VAL A N 1
ATOM 669 C CA . VAL A 1 87 ? -17.649 9.412 3.518 1.00 80.38 87 VAL A CA 1
ATOM 670 C C . VAL A 1 87 ? -17.609 8.285 4.536 1.00 80.38 87 VAL A C 1
ATOM 672 O O . VAL A 1 87 ? -18.071 8.453 5.663 1.00 80.38 87 VAL A O 1
ATOM 675 N N . MET A 1 88 ? -17.092 7.135 4.115 1.00 88.69 88 MET A N 1
ATOM 676 C CA . MET A 1 88 ? -16.830 6.008 5.003 1.00 88.69 88 MET A CA 1
ATOM 677 C C . MET A 1 88 ? -15.455 6.189 5.642 1.00 88.69 88 MET A C 1
ATOM 679 O O . MET A 1 88 ? -14.482 6.408 4.918 1.00 88.69 88 MET A O 1
ATOM 683 N N . LEU A 1 89 ? -15.381 6.082 6.966 1.00 92.69 89 LEU A N 1
ATOM 684 C CA . LEU A 1 89 ? -14.150 6.055 7.751 1.00 92.69 89 LEU A CA 1
ATOM 685 C C . LEU A 1 89 ? -14.055 4.730 8.498 1.00 92.69 89 LEU A C 1
ATOM 687 O O . LEU A 1 89 ? -15.037 4.281 9.089 1.00 92.69 89 LEU A O 1
ATOM 691 N N . ILE A 1 90 ? -12.872 4.130 8.478 1.00 96.38 90 ILE A N 1
ATOM 692 C CA . ILE A 1 90 ? -12.525 2.944 9.253 1.00 96.38 90 ILE A CA 1
ATOM 693 C C . ILE A 1 90 ? -11.396 3.339 10.190 1.00 96.38 90 ILE A C 1
ATOM 695 O O . ILE A 1 90 ? -10.380 3.862 9.734 1.00 96.38 90 ILE A O 1
ATOM 699 N N . ASP A 1 91 ? -11.586 3.108 11.480 1.00 97.38 91 ASP A N 1
ATOM 700 C CA . ASP A 1 91 ? -10.670 3.570 12.518 1.00 97.38 91 ASP A CA 1
ATOM 701 C C . ASP A 1 91 ? -10.425 2.488 13.568 1.00 97.38 91 ASP A C 1
ATOM 703 O O . ASP A 1 91 ? -11.331 1.708 13.881 1.00 97.38 91 ASP A O 1
ATOM 707 N N . ALA A 1 92 ? -9.209 2.436 14.106 1.00 96.94 92 ALA A N 1
ATOM 708 C CA . ALA A 1 92 ? -8.821 1.524 15.175 1.00 96.94 92 ALA A CA 1
ATOM 709 C C . ALA A 1 92 ? -7.669 2.124 16.006 1.00 96.94 92 ALA A C 1
ATOM 711 O O . ALA A 1 92 ? -6.703 2.623 15.428 1.00 96.94 92 ALA A O 1
ATOM 712 N N . PRO A 1 93 ? -7.697 2.026 17.350 1.00 95.75 93 PRO A N 1
ATOM 713 C CA . PRO A 1 93 ? -6.623 2.552 18.194 1.00 95.75 93 PRO A CA 1
ATOM 714 C C . PRO A 1 93 ? -5.254 1.953 17.852 1.00 95.75 93 PRO A C 1
ATOM 716 O O . PRO A 1 93 ? -5.119 0.731 17.810 1.00 95.75 93 PRO A O 1
ATOM 719 N N . GLY A 1 94 ? -4.239 2.799 17.652 1.00 96.19 94 GLY A N 1
ATOM 720 C CA . GLY A 1 94 ? -2.878 2.367 17.314 1.00 96.19 94 GLY A CA 1
ATOM 721 C C . GLY A 1 94 ? -2.640 2.117 15.821 1.00 96.19 94 GLY A C 1
ATOM 722 O O . GLY A 1 94 ? -1.536 1.720 15.443 1.00 96.19 94 GLY A O 1
ATOM 723 N N . TYR A 1 95 ? -3.639 2.339 14.964 1.00 98.19 95 TYR A N 1
ATOM 724 C CA . TYR A 1 95 ? -3.573 2.096 13.525 1.00 98.19 95 TYR A CA 1
ATOM 725 C C . TYR A 1 95 ? -3.877 3.367 12.736 1.00 98.19 95 TYR A C 1
ATOM 727 O O . TYR A 1 95 ? -4.674 4.195 13.162 1.00 98.19 95 TYR A O 1
ATOM 735 N N . LEU A 1 96 ? -3.292 3.488 11.542 1.00 98.31 96 LEU A N 1
ATOM 736 C CA . LEU A 1 96 ? -3.705 4.519 10.594 1.00 98.31 96 LEU A CA 1
ATOM 737 C C . LEU A 1 96 ? -5.147 4.279 10.160 1.00 98.31 96 LEU A C 1
ATOM 739 O O . LEU A 1 96 ? -5.479 3.179 9.699 1.00 98.31 96 LEU A O 1
ATOM 743 N N . SER A 1 97 ? -5.967 5.324 10.229 1.00 97.62 97 SER A N 1
ATOM 744 C CA . SER A 1 97 ? -7.344 5.257 9.756 1.00 97.62 97 SER A CA 1
ATOM 745 C C . SER A 1 97 ? -7.394 5.046 8.239 1.00 97.62 97 SER A C 1
ATOM 747 O O . SER A 1 97 ? -6.413 5.252 7.512 1.00 97.62 97 SER A O 1
ATOM 749 N N . ALA A 1 98 ? -8.548 4.633 7.725 1.00 95.50 98 ALA A N 1
ATOM 750 C CA . ALA A 1 98 ? -8.812 4.505 6.298 1.00 95.50 98 ALA A CA 1
ATOM 751 C C . ALA A 1 98 ? -10.112 5.211 5.905 1.00 95.50 98 ALA A C 1
ATOM 753 O O . ALA A 1 98 ? -11.047 5.304 6.695 1.00 95.50 98 ALA A O 1
ATOM 754 N N . LYS A 1 99 ? -10.188 5.704 4.666 1.00 92.00 99 LYS A N 1
ATOM 755 C CA . LYS A 1 99 ? -11.368 6.380 4.120 1.00 92.00 99 LYS A CA 1
ATOM 756 C C . LYS A 1 99 ? -11.681 5.967 2.690 1.00 92.00 99 LYS A C 1
ATOM 758 O O . LYS A 1 99 ? -10.768 5.778 1.886 1.00 92.00 99 LYS A O 1
ATOM 763 N N . ALA A 1 100 ? -12.958 5.922 2.333 1.00 85.69 100 ALA A N 1
ATOM 764 C CA . ALA A 1 100 ? -13.350 5.832 0.927 1.00 85.69 100 ALA A CA 1
ATOM 765 C C . ALA A 1 100 ? -13.049 7.158 0.194 1.00 85.69 100 ALA A C 1
ATOM 767 O O . ALA A 1 100 ? -13.306 8.238 0.726 1.00 85.69 100 ALA A O 1
ATOM 768 N N . GLU A 1 101 ? -12.465 7.081 -1.009 1.00 69.62 101 GLU A N 1
ATOM 769 C CA . GLU A 1 101 ? -11.940 8.252 -1.745 1.00 69.62 101 GLU A CA 1
ATOM 770 C C . GLU A 1 101 ? -13.022 9.200 -2.285 1.00 69.62 101 GLU A C 1
ATOM 772 O O . GLU A 1 101 ? -12.782 10.398 -2.376 1.00 69.62 101 GLU A O 1
ATOM 777 N N . ASP A 1 102 ? -14.202 8.664 -2.614 1.00 64.12 102 ASP A N 1
ATOM 778 C CA . ASP A 1 102 ? -15.340 9.426 -3.142 1.00 64.12 102 ASP A CA 1
ATOM 779 C C . ASP A 1 102 ? -16.636 8.970 -2.467 1.00 64.12 102 ASP A C 1
ATOM 781 O O . ASP A 1 102 ? -16.675 7.903 -1.848 1.00 64.12 102 ASP A O 1
ATOM 785 N N . ALA A 1 103 ? -17.698 9.758 -2.668 1.00 59.66 103 ALA A N 1
ATOM 786 C CA . ALA A 1 103 ? -19.071 9.302 -2.514 1.00 59.66 103 ALA A CA 1
ATOM 787 C C . ALA A 1 103 ? -19.219 7.910 -3.136 1.00 59.66 103 ALA A C 1
ATOM 789 O O . ALA A 1 103 ? -18.894 7.698 -4.309 1.00 59.66 103 ALA A O 1
ATOM 790 N N . LEU A 1 104 ? -19.646 6.952 -2.323 1.00 66.56 104 LEU A N 1
ATOM 791 C CA . LEU A 1 104 ? -19.888 5.597 -2.789 1.00 66.56 104 LEU A CA 1
ATOM 792 C C . LEU A 1 104 ? -20.961 5.646 -3.895 1.00 66.56 104 LEU A C 1
ATOM 794 O O . LEU A 1 104 ? -21.990 6.284 -3.681 1.00 66.56 104 LEU A O 1
ATOM 798 N N . PRO A 1 105 ? -20.706 5.058 -5.079 1.00 58.62 105 PRO A N 1
ATOM 799 C CA . PRO A 1 105 ? -21.617 5.148 -6.215 1.00 58.62 105 PRO A CA 1
ATOM 800 C C . PRO A 1 105 ? -22.971 4.486 -5.935 1.00 58.62 105 PRO A C 1
ATOM 8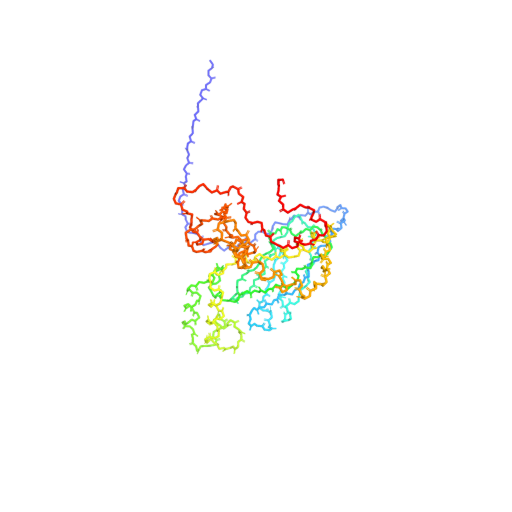02 O O . PRO A 1 105 ? -23.066 3.554 -5.136 1.00 58.62 105 PRO A O 1
ATOM 805 N N . ASP A 1 106 ? -24.001 4.926 -6.661 1.00 55.16 106 ASP A N 1
ATOM 806 C CA . ASP A 1 106 ? -25.313 4.280 -6.655 1.00 55.16 106 ASP A CA 1
ATOM 807 C C . ASP A 1 106 ? -25.192 2.829 -7.137 1.00 55.16 106 ASP A C 1
ATOM 809 O O . ASP A 1 106 ? -24.689 2.539 -8.225 1.00 55.16 106 ASP A O 1
ATOM 813 N N . GLY A 1 107 ? -25.672 1.897 -6.323 1.00 60.38 107 GLY A N 1
ATOM 814 C CA . GLY A 1 107 ? -25.617 0.468 -6.596 1.00 60.38 107 GLY A CA 1
ATOM 815 C C . GLY A 1 107 ? -26.203 -0.313 -5.429 1.00 60.38 107 GLY A C 1
ATOM 816 O O . GLY A 1 107 ? -26.236 0.176 -4.304 1.00 60.38 107 GLY A O 1
ATOM 817 N N . SER A 1 108 ? -26.694 -1.528 -5.678 1.00 67.25 108 SER A N 1
ATOM 818 C CA . SER A 1 108 ? -27.290 -2.332 -4.604 1.00 67.25 108 SER A CA 1
ATOM 819 C C . SER A 1 108 ? -26.240 -2.904 -3.652 1.00 67.25 108 SER A C 1
ATOM 821 O O . SER A 1 108 ? -26.517 -3.058 -2.465 1.00 67.25 108 SER A O 1
ATOM 823 N N . THR A 1 109 ? -25.042 -3.232 -4.156 1.00 83.50 109 THR A N 1
ATOM 824 C CA . THR A 1 109 ? -23.966 -3.846 -3.364 1.00 83.50 109 THR A CA 1
ATOM 825 C C . THR A 1 109 ? -22.584 -3.453 -3.889 1.00 83.50 109 THR A C 1
ATOM 827 O O . THR A 1 109 ? -22.300 -3.667 -5.065 1.00 83.50 109 THR A O 1
ATOM 830 N N . ILE A 1 110 ? -21.717 -2.925 -3.022 1.00 81.25 110 ILE A N 1
ATOM 831 C CA . ILE A 1 110 ? -20.307 -2.629 -3.301 1.00 81.25 110 ILE A CA 1
ATOM 832 C C . ILE A 1 110 ? -19.436 -3.534 -2.431 1.00 81.25 110 ILE A C 1
ATOM 834 O O . ILE A 1 110 ? -19.501 -3.480 -1.202 1.00 81.25 110 ILE A O 1
ATOM 838 N N . ASP A 1 111 ? -18.597 -4.339 -3.081 1.00 85.62 111 ASP A N 1
ATOM 839 C CA . ASP A 1 111 ? -17.553 -5.118 -2.417 1.00 85.62 111 ASP A CA 1
ATOM 840 C C . ASP A 1 111 ? -16.279 -4.277 -2.268 1.00 85.62 111 ASP A C 1
ATOM 842 O O . ASP A 1 111 ? -15.562 -3.997 -3.235 1.00 85.62 111 ASP A O 1
ATOM 846 N N . MET A 1 112 ? -16.008 -3.869 -1.031 1.00 84.94 112 MET A N 1
ATOM 847 C CA . MET A 1 112 ? -14.835 -3.089 -0.641 1.00 84.94 112 MET A CA 1
ATOM 848 C C . MET A 1 112 ? -13.563 -3.949 -0.581 1.00 84.94 112 MET A C 1
ATOM 850 O O . MET A 1 112 ? -12.455 -3.413 -0.499 1.00 84.94 112 MET A O 1
ATOM 854 N N . GLY A 1 113 ? -13.699 -5.273 -0.674 1.00 88.38 113 GLY A N 1
ATOM 855 C CA . GLY A 1 113 ? -12.616 -6.236 -0.588 1.00 88.38 113 GLY A CA 1
ATOM 856 C C . GLY A 1 113 ? -11.993 -6.303 0.805 1.00 88.38 113 GLY A C 1
ATOM 857 O O . GLY A 1 113 ? -12.634 -6.048 1.825 1.00 88.38 113 GLY A O 1
ATOM 858 N N . ARG A 1 114 ? -10.712 -6.679 0.831 1.00 91.44 114 ARG A N 1
ATOM 859 C CA . ARG A 1 114 ? -9.894 -6.710 2.043 1.00 91.44 114 ARG A CA 1
ATOM 860 C C . ARG A 1 114 ? -9.236 -5.357 2.270 1.00 91.44 114 ARG A C 1
ATOM 862 O O . ARG A 1 114 ? -8.545 -4.851 1.387 1.00 91.44 114 ARG A O 1
ATOM 869 N N . ILE A 1 115 ? -9.410 -4.826 3.471 1.00 93.69 115 ILE A N 1
ATOM 870 C CA . ILE A 1 115 ? -8.842 -3.564 3.927 1.00 93.69 115 ILE A CA 1
ATOM 871 C C . ILE A 1 115 ? -7.933 -3.865 5.112 1.00 93.69 115 ILE A C 1
ATOM 873 O O . ILE A 1 115 ? -8.402 -4.334 6.140 1.00 93.69 115 ILE A O 1
ATOM 877 N N . THR A 1 116 ? -6.639 -3.590 4.981 1.00 95.50 116 THR A N 1
ATOM 878 C CA . THR A 1 116 ? -5.686 -3.756 6.083 1.00 95.50 116 THR A CA 1
ATOM 879 C C . THR A 1 116 ? -5.351 -2.391 6.670 1.00 95.50 116 THR A C 1
ATOM 881 O O . THR A 1 116 ? -4.826 -1.539 5.951 1.00 95.50 116 THR A O 1
ATOM 884 N N . LEU A 1 117 ? -5.637 -2.179 7.956 1.00 97.31 117 LEU A N 1
ATOM 885 C CA . LEU A 1 117 ? -5.150 -1.004 8.676 1.00 97.31 117 LEU A CA 1
ATOM 886 C C . LEU A 1 117 ? -3.700 -1.233 9.106 1.00 97.31 117 LEU A C 1
ATOM 888 O O . LEU A 1 117 ? -3.364 -2.294 9.636 1.00 97.31 117 LEU A O 1
ATOM 892 N N . LEU A 1 118 ? -2.845 -0.239 8.862 1.00 97.81 118 LEU A N 1
ATOM 893 C CA . LEU A 1 118 ? -1.417 -0.309 9.170 1.00 97.81 118 LEU A CA 1
ATOM 894 C C . LEU A 1 118 ? -1.169 0.118 10.613 1.00 97.81 118 LEU A C 1
ATOM 896 O O . LEU A 1 118 ? -1.607 1.196 11.015 1.00 97.81 118 LEU A O 1
ATOM 900 N N . GLY A 1 119 ? -0.474 -0.721 11.377 1.00 97.44 119 GLY A N 1
ATOM 901 C CA . GLY A 1 119 ? -0.203 -0.465 12.791 1.00 97.44 119 GLY A CA 1
ATOM 902 C C . GLY A 1 119 ? 0.939 0.528 12.995 1.00 97.44 119 GLY A C 1
ATOM 903 O O . GLY A 1 119 ? 1.888 0.572 12.204 1.00 97.44 119 GLY A O 1
ATOM 904 N N . GLY A 1 120 ? 0.869 1.294 14.082 1.00 97.25 120 GLY A N 1
ATOM 905 C CA . GLY A 1 120 ? 1.946 2.164 14.548 1.00 97.25 120 GLY A CA 1
ATOM 906 C C . GLY A 1 120 ? 1.583 3.633 14.760 1.00 97.25 120 GLY A C 1
ATOM 907 O O . GLY A 1 120 ? 2.485 4.411 15.045 1.00 97.25 120 GLY A O 1
ATOM 908 N N . ASP A 1 121 ? 0.319 4.036 14.620 1.00 98.12 121 ASP A N 1
ATOM 909 C CA . ASP A 1 121 ? -0.139 5.391 14.971 1.00 98.12 121 ASP A CA 1
ATOM 910 C C . ASP A 1 121 ? -0.699 5.398 16.397 1.00 98.12 121 ASP A C 1
ATOM 912 O O . ASP A 1 121 ? -1.906 5.386 16.638 1.00 98.12 121 ASP A O 1
ATOM 916 N N . VAL A 1 122 ? 0.204 5.327 17.372 1.00 97.38 122 VAL A N 1
ATOM 917 C CA . VAL A 1 122 ? -0.165 5.266 18.796 1.00 97.38 122 VAL A CA 1
ATOM 918 C C . VAL A 1 122 ? -0.513 6.629 19.375 1.00 97.38 122 VAL A C 1
ATOM 920 O O . VAL A 1 122 ? -1.085 6.712 20.466 1.00 97.38 122 VAL A O 1
ATOM 923 N N . THR A 1 123 ? -0.144 7.702 18.673 1.00 96.81 123 THR A N 1
ATOM 924 C CA . THR A 1 123 ? -0.500 9.072 19.046 1.00 96.81 123 THR A CA 1
ATOM 925 C C . THR A 1 123 ? -1.859 9.501 18.492 1.00 96.81 123 THR A C 1
ATOM 927 O O . THR A 1 123 ? -2.464 10.416 19.057 1.00 96.81 123 THR A O 1
ATOM 930 N N . GLY A 1 124 ? -2.376 8.801 17.477 1.00 96.50 124 GLY A N 1
ATOM 931 C CA . GLY A 1 124 ? -3.698 9.020 16.892 1.00 96.50 124 GLY A CA 1
ATOM 932 C C . GLY A 1 124 ? -3.761 10.287 16.043 1.00 96.50 124 GLY A C 1
ATOM 933 O O . GLY A 1 124 ? -4.789 10.969 16.037 1.00 96.50 124 GLY A O 1
ATOM 934 N N . ASP A 1 125 ? -2.651 10.656 15.397 1.00 97.31 125 ASP A N 1
ATOM 935 C CA . ASP A 1 125 ? -2.544 11.858 14.561 1.00 97.31 125 ASP A CA 1
ATOM 936 C C . ASP A 1 125 ? -2.581 11.563 13.048 1.00 97.31 125 ASP A C 1
ATOM 938 O O . ASP A 1 125 ? -2.356 12.464 12.230 1.00 97.31 125 ASP A O 1
ATOM 942 N N . ASP A 1 126 ? -2.908 10.321 12.674 1.00 98.00 126 ASP A N 1
ATOM 943 C CA . ASP A 1 126 ? -2.895 9.781 11.315 1.00 98.00 126 ASP A CA 1
ATOM 944 C C . ASP A 1 126 ? -1.509 9.884 10.649 1.00 98.00 126 ASP A C 1
ATOM 946 O O . ASP A 1 126 ? -1.386 9.917 9.415 1.00 98.00 126 ASP A O 1
ATOM 950 N N . PHE A 1 127 ? -0.422 9.939 11.422 1.00 98.44 127 PHE A N 1
ATOM 951 C CA . PHE A 1 127 ? 0.922 10.039 10.873 1.00 98.44 127 PHE A CA 1
ATOM 952 C C . PHE A 1 127 ? 1.969 9.277 11.681 1.00 98.44 127 PHE A C 1
ATOM 954 O O . PHE A 1 127 ? 2.622 9.827 12.558 1.00 98.44 127 PHE A O 1
ATOM 961 N N . ILE A 1 128 ? 2.303 8.069 11.220 1.00 98.56 128 ILE A N 1
ATOM 962 C CA . ILE A 1 128 ? 3.347 7.250 11.845 1.00 98.56 128 ILE A CA 1
ATOM 963 C C . ILE A 1 128 ? 4.709 7.931 11.708 1.00 98.56 128 ILE A C 1
ATOM 965 O O . ILE A 1 128 ? 5.300 8.014 10.620 1.00 98.56 128 ILE A O 1
ATOM 969 N N . ASN A 1 129 ? 5.237 8.410 12.825 1.00 98.38 129 ASN A N 1
ATOM 970 C CA . ASN A 1 129 ? 6.467 9.171 12.883 1.00 98.38 129 ASN A CA 1
ATOM 971 C C . ASN A 1 129 ? 7.289 8.853 14.146 1.00 98.38 129 ASN A C 1
ATOM 973 O O . ASN A 1 129 ? 7.172 7.799 14.767 1.00 98.38 129 ASN A O 1
ATOM 977 N N . ILE A 1 130 ? 8.264 9.712 14.454 1.00 98.25 130 ILE A N 1
ATOM 978 C CA . ILE A 1 130 ? 9.190 9.483 15.568 1.00 98.25 130 ILE A CA 1
ATOM 979 C C . ILE A 1 130 ? 8.495 9.565 16.929 1.00 98.25 130 ILE A C 1
ATOM 981 O O . ILE A 1 130 ? 8.984 8.968 17.883 1.00 98.25 130 ILE A O 1
ATOM 985 N N . LEU A 1 131 ? 7.385 10.299 17.028 1.00 98.50 131 LEU A N 1
ATOM 986 C CA . LEU A 1 131 ? 6.616 10.434 18.259 1.00 98.50 131 LEU A CA 1
ATOM 987 C C . LEU A 1 131 ? 5.938 9.117 18.631 1.00 98.50 131 LEU A C 1
ATOM 989 O O . LEU A 1 131 ? 5.981 8.745 19.800 1.00 98.50 131 LEU A O 1
ATOM 993 N N . ASP A 1 132 ? 5.435 8.370 17.651 1.00 98.50 132 ASP A N 1
ATOM 994 C CA . ASP A 1 132 ? 4.857 7.044 17.871 1.00 98.50 132 ASP A CA 1
ATOM 995 C C . ASP A 1 132 ? 5.907 6.048 18.357 1.00 98.50 132 ASP A C 1
ATOM 997 O O . ASP A 1 132 ? 5.758 5.413 19.400 1.00 98.50 132 ASP A O 1
ATOM 1001 N N . LEU A 1 133 ? 7.042 5.990 17.654 1.00 98.25 133 LEU A N 1
ATOM 1002 C CA . LEU A 1 133 ? 8.174 5.151 18.050 1.00 98.25 133 LEU A CA 1
ATOM 1003 C C . LEU A 1 133 ? 8.699 5.517 19.443 1.00 98.25 133 LEU A C 1
ATOM 1005 O O . LEU A 1 133 ? 9.052 4.631 20.219 1.00 98.25 133 LEU A O 1
ATOM 1009 N N . ALA A 1 134 ? 8.767 6.811 19.766 1.00 98.12 134 ALA A N 1
ATOM 1010 C CA . ALA A 1 134 ? 9.203 7.278 21.076 1.00 98.12 134 ALA A CA 1
ATOM 1011 C C . ALA A 1 134 ? 8.202 6.903 22.175 1.00 98.12 134 ALA A C 1
ATOM 1013 O O . ALA A 1 134 ? 8.632 6.528 23.266 1.00 98.12 134 ALA A O 1
ATOM 1014 N N . LEU A 1 135 ? 6.898 6.968 21.891 1.00 98.00 135 LEU A N 1
ATOM 1015 C CA . LEU A 1 135 ? 5.856 6.567 22.830 1.00 98.00 135 LEU A CA 1
ATOM 1016 C C . LEU A 1 135 ? 5.932 5.065 23.120 1.00 98.00 135 LEU A C 1
ATOM 1018 O O . LEU A 1 135 ? 6.056 4.690 24.286 1.00 98.00 135 LEU A O 1
ATOM 1022 N N . ILE A 1 136 ? 5.993 4.221 22.087 1.00 98.00 136 ILE A N 1
ATOM 1023 C CA . ILE A 1 136 ? 6.155 2.766 22.249 1.00 98.00 136 ILE A CA 1
ATOM 1024 C C . ILE A 1 136 ? 7.443 2.450 23.021 1.00 98.00 136 ILE A C 1
ATOM 1026 O O . ILE A 1 136 ? 7.427 1.694 23.989 1.00 98.00 136 ILE A O 1
ATOM 1030 N N . ALA A 1 137 ? 8.565 3.081 22.658 1.00 98.00 137 ALA A N 1
ATOM 1031 C CA . ALA A 1 137 ? 9.836 2.879 23.351 1.00 98.00 137 ALA A CA 1
ATOM 1032 C C . ALA A 1 137 ? 9.794 3.319 24.825 1.00 98.00 137 ALA A C 1
ATOM 1034 O O . ALA A 1 137 ? 10.479 2.727 25.659 1.00 98.00 137 ALA A O 1
ATOM 1035 N N . SER A 1 138 ? 9.006 4.344 25.165 1.00 98.12 138 SER A N 1
ATOM 1036 C CA . SER A 1 138 ? 8.842 4.796 26.553 1.00 98.12 138 SER A CA 1
ATOM 1037 C C . SER A 1 138 ? 8.043 3.817 27.419 1.00 98.12 138 SER A C 1
ATOM 1039 O O . SER A 1 138 ? 8.208 3.814 28.638 1.00 98.12 138 SER A O 1
ATOM 1041 N N . LEU A 1 139 ? 7.235 2.965 26.782 1.00 98.06 139 LEU A N 1
ATOM 1042 C CA . LEU A 1 139 ? 6.387 1.945 27.399 1.00 98.06 139 LEU A CA 1
ATOM 1043 C C . LEU A 1 139 ? 6.970 0.528 27.245 1.00 98.06 139 LEU A C 1
ATOM 1045 O O . LEU A 1 139 ? 6.288 -0.459 27.496 1.00 98.06 139 LEU A O 1
ATOM 1049 N N . TYR A 1 140 ? 8.238 0.402 26.853 1.00 97.69 140 TYR A N 1
ATOM 1050 C CA . TYR A 1 140 ? 8.889 -0.890 26.633 1.00 97.69 140 TYR A CA 1
ATOM 1051 C C . TYR A 1 140 ? 8.905 -1.767 27.903 1.00 97.69 140 TYR A C 1
ATOM 1053 O O . TYR A 1 140 ? 9.223 -1.284 28.992 1.00 97.69 140 TYR A O 1
ATOM 1061 N N . ASN A 1 141 ? 8.647 -3.073 27.754 1.00 97.75 141 ASN A N 1
ATOM 1062 C CA . ASN A 1 141 ? 8.444 -4.057 28.833 1.00 97.75 141 ASN A CA 1
ATOM 1063 C C . ASN A 1 141 ? 7.220 -3.786 29.732 1.00 97.75 141 ASN A C 1
ATOM 1065 O O . ASN A 1 141 ? 7.229 -4.157 30.909 1.00 97.75 141 ASN A O 1
ATOM 1069 N N . THR A 1 142 ? 6.182 -3.142 29.205 1.00 98.31 142 THR A N 1
ATOM 1070 C CA . THR A 1 142 ? 4.876 -3.025 29.872 1.00 98.31 142 THR A CA 1
ATOM 1071 C C . THR A 1 142 ? 3.820 -3.849 29.136 1.00 98.31 142 THR A C 1
ATOM 1073 O O . THR A 1 142 ? 4.116 -4.473 28.119 1.00 98.31 142 THR A O 1
ATOM 1076 N N . ASP A 1 143 ? 2.601 -3.857 29.658 1.00 97.25 143 ASP A N 1
ATOM 1077 C CA . ASP A 1 143 ? 1.390 -4.411 29.050 1.00 97.25 143 ASP A CA 1
ATOM 1078 C C . ASP A 1 143 ? 0.415 -3.297 28.621 1.00 97.25 143 ASP A C 1
ATOM 1080 O O . ASP A 1 143 ? -0.792 -3.522 28.529 1.00 97.25 143 ASP A O 1
ATOM 1084 N N . ASP A 1 144 ? 0.921 -2.073 28.400 1.00 97.25 144 ASP A N 1
ATOM 1085 C CA . ASP A 1 144 ? 0.076 -0.933 28.049 1.00 97.25 144 ASP A CA 1
ATOM 1086 C C . ASP A 1 144 ? -0.579 -1.148 26.667 1.00 97.25 144 ASP A C 1
ATOM 1088 O O . ASP A 1 144 ? 0.125 -1.205 25.651 1.00 97.25 144 ASP A O 1
ATOM 1092 N N . PRO A 1 145 ? -1.922 -1.224 26.593 1.00 94.19 145 PRO A N 1
ATOM 1093 C CA . PRO A 1 145 ? -2.631 -1.530 25.354 1.00 94.19 145 PRO A CA 1
ATOM 1094 C C . PRO A 1 145 ? -2.499 -0.435 24.288 1.00 94.19 145 PRO A C 1
ATOM 1096 O O . PRO A 1 145 ? -2.822 -0.688 23.129 1.00 94.19 145 PRO A O 1
ATOM 1099 N N . GLN A 1 146 ? -2.057 0.777 24.648 1.00 94.12 146 GLN A N 1
ATOM 1100 C CA . GLN A 1 146 ? -1.798 1.844 23.681 1.00 94.12 146 GLN A CA 1
ATOM 1101 C C . GLN A 1 146 ? -0.545 1.561 22.843 1.00 94.12 146 GLN A C 1
ATOM 1103 O O . GLN A 1 146 ? -0.482 1.986 21.692 1.00 94.12 146 GLN A O 1
ATOM 1108 N N . ALA A 1 147 ? 0.451 0.877 23.412 1.00 96.25 147 ALA A N 1
ATOM 1109 C CA . ALA A 1 147 ? 1.724 0.588 22.753 1.00 96.25 147 ALA A CA 1
ATOM 1110 C C . ALA A 1 147 ? 1.893 -0.885 22.340 1.00 96.25 147 ALA A C 1
ATOM 1112 O O . ALA A 1 147 ? 2.842 -1.192 21.621 1.00 96.25 147 ALA A O 1
ATOM 1113 N N . ASP A 1 148 ? 0.986 -1.767 22.770 1.00 96.19 148 ASP A N 1
ATOM 1114 C CA . ASP A 1 148 ? 0.880 -3.168 22.343 1.00 96.19 148 ASP A CA 1
ATOM 1115 C C . ASP A 1 148 ? 0.085 -3.260 21.029 1.00 96.19 148 ASP A C 1
ATOM 1117 O O . ASP A 1 148 ? -1.136 -3.456 21.000 1.00 96.19 148 ASP A O 1
ATOM 1121 N N . ILE A 1 149 ? 0.773 -3.063 19.908 1.00 95.19 149 ILE A N 1
ATOM 1122 C CA . ILE A 1 149 ? 0.136 -2.949 18.593 1.00 95.19 149 ILE A CA 1
ATOM 1123 C C . ILE A 1 149 ? -0.242 -4.326 18.067 1.00 95.19 149 ILE A C 1
ATOM 1125 O O . ILE A 1 149 ? -1.329 -4.490 17.519 1.00 95.19 149 ILE A O 1
ATOM 1129 N N . ASN A 1 150 ? 0.595 -5.344 18.266 1.00 93.69 150 ASN A N 1
ATOM 1130 C CA . ASN A 1 150 ? 0.270 -6.703 17.821 1.00 93.69 150 ASN A CA 1
ATOM 1131 C C . ASN A 1 150 ? -0.730 -7.425 18.753 1.00 93.69 150 ASN A C 1
ATOM 1133 O O . ASN A 1 150 ? -1.251 -8.477 18.381 1.00 93.69 150 ASN A O 1
ATOM 1137 N N . GLY A 1 151 ? -1.062 -6.845 19.912 1.00 93.56 151 GLY A N 1
ATOM 1138 C CA . GLY A 1 151 ? -2.071 -7.364 20.836 1.00 93.56 151 GLY A CA 1
ATOM 1139 C C . GLY A 1 151 ? -1.616 -8.603 21.608 1.00 93.56 151 GLY A C 1
ATOM 1140 O O . GLY A 1 151 ? -2.460 -9.412 22.005 1.00 93.56 151 GLY A O 1
ATOM 1141 N N . ASP A 1 152 ? -0.306 -8.796 21.780 1.00 94.81 152 ASP A N 1
ATOM 1142 C CA . ASP A 1 152 ? 0.272 -9.951 22.478 1.00 94.81 152 ASP A CA 1
ATOM 1143 C C . ASP A 1 152 ? 0.458 -9.737 23.994 1.00 94.81 152 ASP A C 1
ATOM 1145 O O . ASP A 1 152 ? 0.996 -10.610 24.686 1.00 94.81 152 ASP A O 1
ATOM 1149 N N . GLN A 1 153 ? -0.066 -8.621 24.515 1.00 96.06 153 GLN A N 1
ATOM 1150 C CA . GLN A 1 153 ? -0.003 -8.163 25.907 1.00 96.06 153 GLN A CA 1
ATOM 1151 C C . GLN A 1 153 ? 1.406 -7.783 26.374 1.00 96.06 153 GLN A C 1
ATOM 1153 O O . GLN A 1 153 ? 1.649 -7.691 27.580 1.00 96.06 153 GLN A O 1
ATOM 1158 N N . GLN A 1 154 ? 2.352 -7.574 25.457 1.00 97.50 154 GLN A N 1
ATOM 1159 C CA . GLN A 1 154 ? 3.710 -7.167 25.792 1.00 97.50 154 GLN A CA 1
ATOM 1160 C C . GLN A 1 154 ? 4.221 -6.100 24.832 1.00 97.50 154 GLN A C 1
ATOM 1162 O O . GLN A 1 154 ? 4.607 -6.398 23.710 1.00 97.50 154 GLN A O 1
ATOM 1167 N N . VAL A 1 155 ? 4.421 -4.886 25.335 1.00 98.12 155 VAL A N 1
ATOM 1168 C CA . VAL A 1 155 ? 5.097 -3.824 24.585 1.00 98.12 155 VAL A CA 1
ATOM 1169 C C . VAL A 1 155 ? 6.583 -4.152 24.460 1.00 98.12 155 VAL A C 1
ATOM 1171 O O . VAL A 1 155 ? 7.346 -4.064 25.433 1.00 98.12 155 VAL A O 1
ATOM 1174 N N . ASN A 1 156 ? 7.019 -4.542 23.267 1.00 97.75 156 ASN A N 1
ATOM 1175 C CA . ASN A 1 156 ? 8.372 -5.029 23.035 1.00 97.75 156 ASN A CA 1
ATOM 1176 C C . ASN A 1 156 ? 8.941 -4.613 21.662 1.00 97.75 156 ASN A C 1
ATOM 1178 O O . ASN A 1 156 ? 8.516 -3.651 21.022 1.00 97.75 156 ASN A O 1
ATOM 1182 N N . LEU A 1 157 ? 10.013 -5.284 21.232 1.00 97.62 157 LEU A N 1
ATOM 1183 C CA . LEU A 1 157 ? 10.680 -4.981 19.968 1.00 97.62 157 LEU A CA 1
ATOM 1184 C C . LEU A 1 157 ? 9.767 -5.210 18.755 1.00 97.62 157 LEU A C 1
ATOM 1186 O O . LEU A 1 157 ? 9.952 -4.546 17.738 1.00 97.62 157 LEU A O 1
ATOM 1190 N N . ILE A 1 158 ? 8.809 -6.132 18.841 1.00 96.88 158 ILE A N 1
ATOM 1191 C CA . ILE A 1 158 ? 7.885 -6.435 17.748 1.00 96.88 158 ILE A CA 1
ATOM 1192 C C . ILE A 1 158 ? 7.016 -5.210 17.439 1.00 96.88 158 ILE A C 1
ATOM 1194 O O . ILE A 1 158 ? 6.947 -4.826 16.272 1.00 96.88 158 ILE A O 1
ATOM 1198 N N . ASP A 1 159 ? 6.478 -4.520 18.448 1.00 97.75 159 ASP A N 1
ATOM 1199 C CA . ASP A 1 159 ? 5.684 -3.291 18.270 1.00 97.75 159 ASP A CA 1
ATOM 1200 C C . ASP A 1 159 ? 6.492 -2.172 17.615 1.00 97.75 159 ASP A C 1
ATOM 1202 O O . ASP A 1 159 ? 6.035 -1.501 16.684 1.00 97.75 159 ASP A O 1
ATOM 1206 N N . LEU A 1 160 ? 7.746 -2.014 18.051 1.00 97.25 160 LEU A N 1
ATOM 1207 C CA . LEU A 1 160 ? 8.677 -1.053 17.462 1.00 97.25 160 LEU A CA 1
ATOM 1208 C C . LEU A 1 160 ? 8.994 -1.385 16.002 1.00 97.25 160 LEU A C 1
ATOM 1210 O O . LEU A 1 160 ? 9.020 -0.484 15.166 1.00 97.25 160 LEU A O 1
ATOM 1214 N N . VAL A 1 161 ? 9.248 -2.655 15.678 1.00 97.25 161 VAL A N 1
ATOM 1215 C CA . VAL A 1 161 ? 9.560 -3.093 14.308 1.00 97.25 161 VAL A CA 1
ATOM 1216 C C . VAL A 1 161 ? 8.349 -2.934 13.396 1.00 97.25 161 VAL A C 1
ATOM 1218 O O . VAL A 1 161 ? 8.506 -2.480 12.260 1.00 97.25 161 VAL A O 1
ATOM 1221 N N . MET A 1 162 ? 7.153 -3.257 13.882 1.00 96.06 162 MET A N 1
ATOM 1222 C CA . MET A 1 162 ? 5.919 -3.102 13.118 1.00 96.06 162 MET A CA 1
ATOM 1223 C C . MET A 1 162 ? 5.659 -1.622 12.816 1.00 96.06 162 MET A C 1
ATOM 1225 O O . MET A 1 162 ? 5.534 -1.235 11.655 1.00 96.06 162 MET A O 1
ATOM 1229 N N . THR A 1 163 ? 5.766 -0.765 13.831 1.00 97.56 163 THR A N 1
ATOM 1230 C CA . THR A 1 163 ? 5.652 0.694 13.678 1.00 97.56 163 THR A CA 1
ATOM 1231 C C . THR A 1 163 ? 6.720 1.261 12.737 1.00 97.56 163 THR A C 1
ATOM 1233 O O . THR A 1 163 ? 6.429 2.063 11.850 1.00 97.56 163 THR A O 1
ATOM 1236 N N . ALA A 1 164 ? 7.976 0.818 12.864 1.00 97.38 164 ALA A N 1
ATOM 1237 C CA . ALA A 1 164 ? 9.075 1.272 12.011 1.00 97.38 164 ALA A CA 1
ATOM 1238 C C . ALA A 1 164 ? 8.919 0.829 10.547 1.00 97.38 164 ALA A C 1
ATOM 1240 O O . ALA A 1 164 ? 9.347 1.547 9.641 1.00 97.38 164 ALA A O 1
ATOM 1241 N N . THR A 1 165 ? 8.288 -0.321 10.299 1.00 97.75 165 THR A N 1
ATOM 1242 C CA . THR A 1 165 ? 7.972 -0.798 8.941 1.00 97.75 165 THR A CA 1
ATOM 1243 C C . THR A 1 165 ? 7.011 0.158 8.230 1.00 97.75 165 THR A C 1
ATOM 1245 O O . THR A 1 165 ? 7.149 0.398 7.028 1.00 97.75 165 THR A O 1
ATOM 1248 N N . ASN A 1 166 ? 6.120 0.796 8.991 1.00 98.06 166 ASN A N 1
ATOM 1249 C CA . ASN A 1 166 ? 5.160 1.783 8.502 1.00 98.06 166 ASN A CA 1
ATOM 1250 C C . ASN A 1 166 ? 5.607 3.240 8.693 1.00 98.06 166 ASN A C 1
ATOM 1252 O O . ASN A 1 166 ? 4.810 4.167 8.538 1.00 98.06 166 ASN A O 1
ATOM 1256 N N . TYR A 1 167 ? 6.886 3.485 8.980 1.00 97.88 167 TYR A N 1
ATOM 1257 C CA . TYR A 1 167 ? 7.385 4.832 9.237 1.00 97.88 167 TYR A CA 1
ATOM 1258 C C . TYR A 1 167 ? 7.110 5.794 8.066 1.00 97.88 167 TYR A C 1
ATOM 1260 O O . TYR A 1 167 ? 7.384 5.491 6.902 1.00 97.88 167 TYR A O 1
ATOM 1268 N N . ARG A 1 168 ? 6.614 6.995 8.387 1.00 97.88 168 ARG A N 1
ATOM 1269 C CA . ARG A 1 168 ? 6.164 8.059 7.467 1.00 97.88 168 ARG A CA 1
ATOM 1270 C C . ARG A 1 168 ? 4.911 7.745 6.645 1.00 97.88 168 ARG A C 1
ATOM 1272 O O . ARG A 1 168 ? 4.591 8.525 5.742 1.00 97.88 168 ARG A O 1
ATOM 1279 N N . ARG A 1 169 ? 4.198 6.653 6.924 1.00 98.00 169 ARG A N 1
ATOM 1280 C CA . ARG A 1 169 ? 2.857 6.428 6.366 1.00 98.00 169 ARG A CA 1
ATOM 1281 C C . ARG A 1 169 ? 1.860 7.411 6.981 1.00 98.00 169 ARG A C 1
ATOM 1283 O O . ARG A 1 169 ? 2.086 7.924 8.072 1.00 98.00 169 ARG A O 1
ATOM 1290 N N . ARG A 1 170 ? 0.796 7.716 6.236 1.00 97.06 170 ARG A N 1
ATOM 1291 C CA . ARG A 1 170 ? -0.228 8.696 6.611 1.00 97.06 170 ARG A CA 1
ATOM 1292 C C . ARG A 1 170 ? -1.620 8.151 6.374 1.00 97.06 170 ARG A C 1
ATOM 1294 O O . ARG A 1 170 ? -1.855 7.527 5.337 1.00 97.06 170 ARG A O 1
ATOM 1301 N N . GLY A 1 171 ? -2.499 8.453 7.312 1.00 94.81 171 GLY A N 1
ATOM 1302 C CA . GLY A 1 171 ? -3.930 8.291 7.213 1.00 94.81 171 GLY A CA 1
ATOM 1303 C C . GLY A 1 171 ? -4.636 9.605 6.829 1.00 94.81 171 GLY A C 1
ATOM 1304 O O . GLY A 1 171 ? -4.001 10.659 6.693 1.00 94.81 171 GLY A O 1
ATOM 1305 N N . PRO A 1 172 ? -5.951 9.543 6.592 1.00 94.69 172 PRO A N 1
ATOM 1306 C CA . PRO A 1 172 ? -6.681 8.308 6.353 1.00 94.69 172 PRO A CA 1
ATOM 1307 C C . PRO A 1 172 ? -6.234 7.680 5.028 1.00 94.69 172 PRO A C 1
ATOM 1309 O O . PRO A 1 172 ? -6.189 8.349 3.988 1.00 94.69 172 PRO A O 1
ATOM 1312 N N . MET A 1 173 ? -5.888 6.396 5.059 1.00 92.94 173 MET A N 1
ATOM 1313 C CA . MET A 1 173 ? -5.510 5.626 3.884 1.00 92.94 173 MET A CA 1
ATOM 1314 C C . MET A 1 173 ? -6.702 5.513 2.949 1.00 92.94 173 MET A C 1
ATOM 1316 O O . MET A 1 173 ? -7.808 5.176 3.358 1.00 92.94 173 MET A O 1
ATOM 1320 N N . VAL A 1 174 ? -6.483 5.787 1.674 1.00 87.44 174 VAL A N 1
ATOM 1321 C CA . VAL A 1 174 ? -7.551 5.695 0.689 1.00 87.44 174 VAL A CA 1
ATOM 1322 C C . VAL A 1 174 ? -7.889 4.229 0.415 1.00 87.44 174 VAL A C 1
ATOM 1324 O O . VAL A 1 174 ? -7.025 3.454 0.011 1.00 87.44 174 VAL A O 1
ATOM 1327 N N . ILE A 1 175 ? -9.162 3.876 0.578 1.00 84.69 175 ILE A N 1
ATOM 1328 C CA . ILE A 1 175 ? -9.733 2.561 0.271 1.00 84.69 175 ILE A CA 1
ATOM 1329 C C . ILE A 1 175 ? -10.805 2.668 -0.818 1.00 84.69 175 ILE A C 1
ATOM 1331 O O . ILE A 1 175 ? -11.359 3.735 -1.091 1.00 84.69 175 ILE A O 1
ATOM 1335 N N . GLY A 1 176 ? -11.087 1.542 -1.472 1.00 72.25 176 GLY A N 1
ATOM 1336 C CA . GLY A 1 176 ? -12.107 1.452 -2.518 1.00 72.25 176 GLY A CA 1
ATOM 1337 C C . GLY A 1 176 ? -11.636 1.829 -3.928 1.00 72.25 176 GLY A C 1
ATOM 1338 O O . GLY A 1 176 ? -12.398 1.626 -4.869 1.00 72.25 176 GLY A O 1
ATOM 1339 N N . LEU A 1 177 ? -10.392 2.293 -4.123 1.00 76.69 177 LEU A N 1
ATOM 1340 C CA . LEU A 1 177 ? -9.829 2.490 -5.469 1.00 76.69 177 LEU A CA 1
ATOM 1341 C C . LEU A 1 177 ? -9.817 1.175 -6.260 1.00 76.69 177 LEU A C 1
ATOM 1343 O O . LEU A 1 177 ? -10.236 1.144 -7.412 1.00 76.69 177 LEU A O 1
ATOM 1347 N N . ASP A 1 178 ? -9.424 0.077 -5.617 1.00 75.81 178 ASP A N 1
ATOM 1348 C CA . ASP A 1 178 ? -9.455 -1.254 -6.225 1.00 75.81 178 ASP A CA 1
ATOM 1349 C C . ASP A 1 178 ? -10.881 -1.702 -6.563 1.00 75.81 178 ASP A C 1
ATOM 1351 O O . ASP A 1 178 ? -11.100 -2.312 -7.606 1.00 75.81 178 ASP A O 1
ATOM 1355 N N . ALA A 1 179 ? -11.864 -1.386 -5.714 1.00 71.69 179 ALA A N 1
ATOM 1356 C CA . ALA A 1 179 ? -13.270 -1.689 -5.979 1.00 71.69 179 ALA A CA 1
ATOM 1357 C C . ALA A 1 179 ? -13.784 -0.897 -7.193 1.00 71.69 179 ALA A C 1
ATOM 1359 O O . ALA A 1 179 ? -14.353 -1.480 -8.115 1.00 71.69 179 ALA A O 1
ATOM 1360 N N . LYS A 1 180 ? -13.488 0.408 -7.257 1.00 74.81 180 LYS A N 1
ATOM 1361 C CA . LYS A 1 180 ? -13.782 1.257 -8.423 1.00 74.81 180 LYS A CA 1
ATOM 1362 C C . LYS A 1 180 ? -13.081 0.757 -9.680 1.00 74.81 180 LYS A C 1
ATOM 1364 O O . LYS A 1 180 ? -13.692 0.723 -10.742 1.00 74.81 180 LYS A O 1
ATOM 1369 N N . LEU A 1 181 ? -11.822 0.336 -9.571 1.00 81.31 181 LEU A N 1
ATOM 1370 C CA . LEU A 1 181 ? -11.066 -0.230 -10.683 1.00 81.31 181 LEU A CA 1
ATOM 1371 C C . LEU A 1 181 ? -11.704 -1.534 -11.173 1.00 81.31 181 LEU A C 1
ATOM 1373 O O . LEU A 1 181 ? -11.869 -1.700 -12.377 1.00 81.31 181 LEU A O 1
ATOM 1377 N N . ARG A 1 182 ? -12.111 -2.441 -10.275 1.00 79.31 182 ARG A N 1
ATOM 1378 C CA . ARG A 1 182 ? -12.827 -3.679 -10.639 1.00 79.31 182 ARG A CA 1
ATOM 1379 C C . ARG A 1 182 ? -14.168 -3.390 -11.306 1.00 79.31 182 ARG A C 1
ATOM 1381 O O . ARG A 1 182 ? -14.493 -4.045 -12.298 1.00 79.31 182 ARG A O 1
ATOM 1388 N N . GLN A 1 183 ? -14.915 -2.408 -10.806 1.00 75.75 183 GLN A N 1
ATOM 1389 C CA . GLN A 1 183 ? -16.164 -1.976 -11.427 1.00 75.75 183 GLN A CA 1
ATOM 1390 C C . GLN A 1 183 ? -15.903 -1.418 -12.829 1.00 75.75 183 GLN A C 1
ATOM 1392 O O . GLN A 1 183 ? -16.495 -1.894 -13.788 1.00 75.75 183 GLN A O 1
ATOM 1397 N N . ALA A 1 184 ? -14.932 -0.513 -12.978 1.00 83.50 184 ALA A N 1
ATOM 1398 C CA . ALA A 1 184 ? -14.552 0.047 -14.272 1.00 83.50 184 ALA A CA 1
ATOM 1399 C C . ALA A 1 184 ? -14.065 -1.027 -15.262 1.00 83.50 184 ALA A C 1
ATOM 1401 O O . ALA A 1 184 ? -14.408 -0.973 -16.440 1.00 83.50 184 ALA A O 1
ATOM 1402 N N . ILE A 1 185 ? -13.304 -2.022 -14.792 1.00 86.19 185 ILE A N 1
ATOM 1403 C CA . ILE A 1 185 ? -12.896 -3.199 -15.576 1.00 86.19 185 ILE A CA 1
ATOM 1404 C C . ILE A 1 185 ? -14.128 -3.971 -16.058 1.00 86.19 185 ILE A C 1
ATOM 1406 O O . ILE A 1 185 ? -14.198 -4.329 -17.232 1.00 86.19 185 ILE A O 1
ATOM 1410 N N . THR A 1 186 ? -15.103 -4.195 -15.176 1.00 85.44 186 THR A N 1
ATOM 1411 C CA . THR A 1 186 ? -16.338 -4.930 -15.486 1.00 85.44 186 THR A CA 1
ATOM 1412 C C . THR A 1 186 ? -17.214 -4.165 -16.477 1.00 85.44 186 THR A C 1
ATOM 1414 O O . THR A 1 186 ? -17.613 -4.729 -17.494 1.00 85.44 186 THR A O 1
ATOM 1417 N N . ASP A 1 187 ? -17.456 -2.877 -16.232 1.00 85.19 187 ASP A N 1
ATOM 1418 C CA . ASP A 1 187 ? -18.285 -2.007 -17.074 1.00 85.19 187 ASP A CA 1
ATOM 1419 C C . ASP A 1 187 ? -17.707 -1.851 -18.480 1.00 85.19 187 ASP A C 1
ATOM 1421 O O . ASP A 1 187 ? -18.435 -1.862 -19.473 1.00 85.19 187 ASP A O 1
ATOM 1425 N N . ALA A 1 188 ? -16.381 -1.742 -18.576 1.00 92.69 188 ALA A N 1
ATOM 1426 C CA . ALA A 1 188 ? -15.680 -1.684 -19.851 1.00 92.69 188 ALA A CA 1
ATOM 1427 C C . ALA A 1 188 ? -15.497 -3.068 -20.503 1.00 92.69 188 ALA A C 1
ATOM 1429 O O . ALA A 1 188 ? -14.953 -3.147 -21.606 1.00 92.69 188 ALA A O 1
ATOM 1430 N N . GLY A 1 189 ? -15.926 -4.155 -19.849 1.00 93.75 189 GLY A N 1
ATOM 1431 C CA . GLY A 1 189 ? -15.758 -5.522 -20.341 1.00 93.75 189 GLY A CA 1
ATOM 1432 C C . GLY A 1 189 ? -14.292 -5.906 -20.555 1.00 93.75 189 GLY A C 1
ATOM 1433 O O . GLY A 1 189 ? -13.985 -6.680 -21.462 1.00 93.75 189 GLY A O 1
ATOM 1434 N N . LEU A 1 190 ? -13.374 -5.333 -19.770 1.00 92.50 190 LEU A N 1
ATOM 1435 C CA . LEU A 1 190 ? -11.943 -5.583 -19.896 1.00 92.50 190 LEU A CA 1
ATOM 1436 C C . LEU A 1 190 ? -11.623 -6.984 -19.382 1.00 92.50 190 LEU A C 1
ATOM 1438 O O . LEU A 1 190 ? -11.794 -7.297 -18.206 1.00 92.50 190 LEU A O 1
ATOM 1442 N N . THR A 1 191 ? -11.101 -7.821 -20.266 1.00 90.56 191 THR A N 1
ATOM 1443 C CA . THR A 1 191 ? -10.578 -9.137 -19.910 1.00 90.56 191 THR A CA 1
ATOM 1444 C C . THR A 1 191 ? -9.055 -9.102 -19.831 1.00 90.56 191 THR A C 1
ATOM 1446 O O . THR A 1 191 ? -8.420 -8.303 -20.531 1.00 90.56 191 THR A O 1
ATOM 1449 N N . PRO A 1 192 ? -8.433 -9.982 -19.026 1.00 87.81 192 PRO A N 1
ATOM 1450 C CA . PRO A 1 192 ? -6.998 -10.194 -19.095 1.00 87.81 192 PRO A CA 1
ATOM 1451 C C . PRO A 1 192 ? -6.556 -10.477 -20.530 1.00 87.81 192 PRO A C 1
ATOM 1453 O O . PRO A 1 192 ? -7.253 -11.125 -21.310 1.00 87.81 192 PRO A O 1
ATOM 1456 N N . LEU A 1 193 ? -5.372 -9.985 -20.872 1.00 85.06 193 LEU A N 1
ATOM 1457 C CA . LEU A 1 193 ? -4.752 -10.279 -22.151 1.00 85.06 193 LEU A CA 1
ATOM 1458 C C . LEU A 1 193 ? -4.353 -11.763 -22.192 1.00 85.06 193 LEU A C 1
ATOM 1460 O O . LEU A 1 193 ? -3.484 -12.180 -21.430 1.00 85.06 193 LEU A O 1
ATOM 1464 N N . GLU A 1 194 ? -4.944 -12.536 -23.107 1.00 86.31 194 GLU A N 1
ATOM 1465 C CA . GLU A 1 194 ? -4.649 -13.967 -23.300 1.00 86.31 194 GLU A CA 1
ATOM 1466 C C . GLU A 1 194 ? -3.148 -14.212 -23.439 1.00 86.31 194 GLU A C 1
ATOM 1468 O O . GLU A 1 194 ? -2.548 -13.553 -24.283 1.00 86.31 194 GLU A O 1
ATOM 1473 N N . PRO A 1 195 ? -2.503 -15.114 -22.686 1.00 83.06 195 PRO A N 1
ATOM 1474 C CA . PRO A 1 195 ? -1.065 -15.338 -22.803 1.00 83.06 195 PRO A CA 1
ATOM 1475 C C . PRO A 1 195 ? -0.616 -15.512 -24.262 1.00 83.06 195 PRO A C 1
ATOM 1477 O O . PRO A 1 195 ? -1.288 -16.152 -25.071 1.00 83.06 195 PRO A O 1
ATOM 1480 N N . GLY A 1 196 ? 0.515 -14.896 -24.616 1.00 80.88 196 GLY A N 1
ATOM 1481 C CA . GLY A 1 196 ? 1.107 -15.092 -25.938 1.00 80.88 196 GLY A CA 1
ATOM 1482 C C . GLY A 1 196 ? 1.517 -16.556 -26.158 1.00 80.88 196 GLY A C 1
ATOM 1483 O O . GLY A 1 196 ? 1.633 -17.311 -25.192 1.00 80.88 196 GLY A O 1
ATOM 1484 N N . PRO A 1 197 ? 1.760 -16.975 -27.412 1.00 85.56 197 PRO A N 1
ATOM 1485 C CA . PRO A 1 197 ? 2.282 -18.309 -27.682 1.00 85.56 197 PRO A CA 1
ATOM 1486 C C . PRO A 1 197 ? 3.623 -18.515 -26.968 1.00 85.56 197 PRO A C 1
ATOM 1488 O O . PRO A 1 197 ? 4.461 -17.609 -26.952 1.00 85.56 197 PRO A O 1
ATOM 1491 N N . GLU A 1 198 ? 3.828 -19.715 -26.418 1.00 90.38 198 GLU A N 1
ATOM 1492 C CA . GLU A 1 198 ? 5.092 -20.077 -25.774 1.00 90.38 198 GLU A CA 1
ATOM 1493 C C . GLU A 1 198 ? 6.248 -19.896 -26.775 1.00 90.38 198 GLU A C 1
ATOM 1495 O O . GLU A 1 198 ? 6.184 -20.422 -27.897 1.00 90.38 198 GLU A O 1
ATOM 1500 N N . PRO A 1 199 ? 7.292 -19.126 -26.430 1.00 89.50 199 PRO A N 1
ATOM 1501 C CA . PRO A 1 199 ? 8.370 -18.852 -27.359 1.00 89.50 199 PRO A CA 1
ATOM 1502 C C . PRO A 1 199 ? 9.273 -20.079 -27.533 1.00 89.50 199 PRO A C 1
ATOM 1504 O O . PRO A 1 199 ? 9.550 -20.822 -26.597 1.00 89.50 199 PRO A O 1
ATOM 1507 N N . ASP A 1 200 ? 9.796 -20.259 -28.745 1.00 96.00 200 ASP A N 1
ATOM 1508 C CA . ASP A 1 200 ? 10.814 -21.275 -29.026 1.00 96.00 200 ASP A CA 1
ATOM 1509 C C . ASP A 1 200 ? 12.073 -21.016 -28.167 1.00 96.00 200 ASP A C 1
ATOM 1511 O O . ASP A 1 200 ? 12.690 -19.951 -28.319 1.00 96.00 200 ASP A O 1
ATOM 1515 N N . PRO A 1 201 ? 12.506 -21.966 -27.312 1.00 97.44 201 PRO A N 1
ATOM 1516 C CA . PRO A 1 201 ? 13.663 -21.785 -26.438 1.00 97.44 201 PRO A CA 1
ATOM 1517 C C . PRO A 1 201 ? 14.941 -21.382 -27.182 1.00 97.44 201 PRO A C 1
ATOM 1519 O O . PRO A 1 201 ? 15.719 -20.569 -26.681 1.00 97.44 201 PRO A O 1
ATOM 1522 N N . ALA A 1 202 ? 15.155 -21.890 -28.400 1.00 97.88 202 ALA A N 1
ATOM 1523 C CA . ALA A 1 202 ? 16.326 -21.532 -29.197 1.00 97.88 202 ALA A CA 1
ATOM 1524 C C . ALA A 1 202 ? 16.285 -20.058 -29.633 1.00 97.88 202 ALA A C 1
ATOM 1526 O O . ALA A 1 202 ? 17.311 -19.374 -29.624 1.00 97.88 202 ALA A O 1
ATOM 1527 N N . LYS A 1 203 ? 15.094 -19.539 -29.961 1.00 96.19 203 LYS A N 1
ATOM 1528 C CA . LYS A 1 203 ? 14.902 -18.120 -30.292 1.00 96.19 203 LYS A CA 1
ATOM 1529 C C . LYS A 1 203 ? 15.033 -17.224 -29.070 1.00 96.19 203 LYS A C 1
ATOM 1531 O O . LYS A 1 203 ? 15.569 -16.130 -29.207 1.00 96.19 203 LYS A O 1
ATOM 1536 N N . VAL A 1 204 ? 14.596 -17.677 -27.894 1.00 95.50 204 VAL A N 1
ATOM 1537 C CA . VAL A 1 204 ? 14.795 -16.940 -26.635 1.00 95.50 204 VAL A CA 1
ATOM 1538 C C . VAL A 1 204 ? 16.286 -16.763 -26.355 1.00 95.50 204 VAL A C 1
ATOM 1540 O O . VAL A 1 204 ? 16.728 -15.642 -26.113 1.00 95.50 204 VAL A O 1
ATOM 1543 N N . ILE A 1 205 ? 17.076 -17.836 -26.467 1.00 97.75 205 ILE A N 1
ATOM 1544 C CA . ILE A 1 205 ? 18.533 -17.794 -26.253 1.00 97.75 205 ILE A CA 1
ATOM 1545 C C . ILE A 1 205 ? 19.208 -16.844 -27.248 1.00 97.75 205 ILE A C 1
ATOM 1547 O O . ILE A 1 205 ? 20.017 -16.002 -26.854 1.00 97.75 205 ILE A O 1
ATOM 1551 N N . LEU A 1 206 ? 18.858 -16.943 -28.534 1.00 97.38 206 LEU A N 1
ATOM 1552 C CA . LEU A 1 206 ? 19.389 -16.043 -29.556 1.00 97.38 206 LEU A CA 1
ATOM 1553 C C . LEU A 1 206 ? 18.992 -14.585 -29.285 1.00 97.38 206 LEU A C 1
ATOM 1555 O O . LEU A 1 206 ? 19.841 -13.698 -29.327 1.00 97.38 206 LEU A O 1
ATOM 1559 N N . GLY A 1 207 ? 17.718 -14.335 -28.980 1.00 95.19 207 GLY A N 1
ATOM 1560 C CA . GLY A 1 207 ? 17.201 -13.003 -28.678 1.00 95.19 207 GLY A CA 1
ATOM 1561 C C . GLY A 1 207 ? 17.896 -12.380 -27.472 1.00 95.19 207 GLY A C 1
ATOM 1562 O O . GLY A 1 207 ? 18.285 -11.217 -27.531 1.00 95.19 207 GLY A O 1
ATOM 1563 N N . GLN A 1 208 ? 18.136 -13.164 -26.419 1.00 95.88 208 GLN A N 1
ATOM 1564 C CA . GLN A 1 208 ? 18.906 -12.722 -25.262 1.00 95.88 208 GLN A CA 1
ATOM 1565 C C . GLN A 1 208 ? 20.323 -12.309 -25.669 1.00 95.88 208 GLN A C 1
ATOM 1567 O O . GLN A 1 208 ? 20.746 -11.214 -25.314 1.00 95.88 208 GLN A O 1
ATOM 1572 N N . ALA A 1 209 ? 21.042 -13.130 -26.439 1.00 97.25 209 ALA A N 1
ATOM 1573 C CA . ALA A 1 209 ? 22.389 -12.780 -26.888 1.00 97.25 209 ALA A CA 1
ATOM 1574 C C . ALA A 1 209 ? 22.402 -11.444 -27.654 1.00 97.25 209 ALA A C 1
ATOM 1576 O O . ALA A 1 209 ? 23.174 -10.552 -27.313 1.00 97.25 209 ALA A O 1
ATOM 1577 N N . LEU A 1 210 ? 21.483 -11.270 -28.610 1.00 96.88 210 LEU A N 1
ATOM 1578 C CA . LEU A 1 210 ? 21.367 -10.049 -29.415 1.00 96.88 210 LEU A CA 1
ATOM 1579 C C . LEU A 1 210 ? 20.972 -8.817 -28.584 1.00 96.88 210 LEU A C 1
ATOM 1581 O O . LEU A 1 210 ? 21.470 -7.722 -28.825 1.00 96.88 210 LEU A O 1
ATOM 1585 N N . PHE A 1 211 ? 20.109 -8.978 -27.580 1.00 95.62 211 PHE A N 1
ATOM 1586 C CA . PHE A 1 211 ? 19.626 -7.876 -26.740 1.00 95.62 211 PHE A CA 1
ATOM 1587 C C . PHE A 1 211 ? 20.740 -7.209 -25.913 1.00 95.62 211 PHE A C 1
ATOM 1589 O O . PHE A 1 211 ? 20.673 -6.015 -25.584 1.00 95.62 211 PHE A O 1
ATOM 1596 N N . PHE A 1 212 ? 21.775 -7.975 -25.571 1.00 95.81 212 PHE A N 1
ATOM 1597 C CA . PHE A 1 212 ? 22.945 -7.500 -24.833 1.00 95.81 212 PHE A CA 1
ATOM 1598 C C . PHE A 1 212 ? 24.153 -7.205 -25.731 1.00 95.81 212 PHE A C 1
ATOM 1600 O O . PHE A 1 212 ? 25.158 -6.694 -25.233 1.00 95.81 212 PHE A O 1
ATOM 1607 N N . ASP A 1 213 ? 24.055 -7.464 -27.035 1.00 96.75 213 ASP A N 1
ATOM 1608 C CA . ASP A 1 213 ? 25.151 -7.259 -27.974 1.00 96.75 213 ASP A CA 1
ATOM 1609 C C . ASP A 1 213 ? 25.196 -5.813 -28.485 1.00 96.75 213 ASP A C 1
ATOM 1611 O O . ASP A 1 213 ? 24.206 -5.251 -28.961 1.00 96.75 213 ASP A O 1
ATOM 1615 N N . LYS A 1 214 ? 26.376 -5.200 -28.393 1.00 95.44 214 LYS A N 1
ATOM 1616 C CA . LYS A 1 214 ? 26.623 -3.849 -28.900 1.00 95.44 214 LYS A CA 1
ATOM 1617 C C . LYS A 1 214 ? 26.981 -3.833 -30.375 1.00 95.44 214 LYS A C 1
ATOM 1619 O O . LYS A 1 214 ? 26.873 -2.781 -30.995 1.00 95.44 214 LYS A O 1
ATOM 1624 N N . GLU A 1 215 ? 27.386 -4.961 -30.950 1.00 95.50 215 GLU A N 1
ATOM 1625 C CA . GLU A 1 215 ? 27.783 -5.058 -32.358 1.00 95.50 215 GLU A CA 1
ATOM 1626 C C . GLU A 1 215 ? 26.635 -4.703 -33.315 1.00 95.50 215 GLU A C 1
ATOM 1628 O O . GLU A 1 215 ? 26.879 -4.298 -34.450 1.00 95.50 215 GLU A O 1
ATOM 163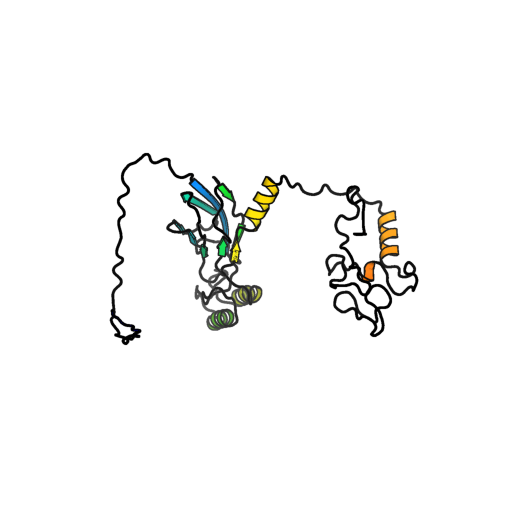3 N N . LEU A 1 216 ? 25.386 -4.778 -32.841 1.00 91.38 216 LEU A N 1
ATOM 1634 C CA . LEU A 1 216 ? 24.205 -4.328 -33.580 1.00 91.38 216 LEU A CA 1
ATOM 1635 C C . LEU A 1 216 ? 24.064 -2.797 -33.642 1.00 91.38 216 LEU A C 1
ATOM 1637 O O . LEU A 1 216 ? 23.318 -2.289 -34.480 1.00 91.38 216 LEU A O 1
ATOM 1641 N N . SER A 1 217 ? 24.767 -2.046 -32.789 1.00 90.25 217 SER A N 1
ATOM 1642 C CA . SER A 1 217 ? 24.837 -0.587 -32.883 1.00 90.25 217 SER A CA 1
ATOM 1643 C C . SER A 1 217 ? 25.917 -0.167 -33.876 1.00 90.25 217 SER A C 1
ATOM 1645 O O . SER A 1 217 ? 27.052 -0.638 -33.814 1.00 90.25 217 SER A O 1
ATOM 1647 N N . GLY A 1 218 ? 25.607 0.792 -34.753 1.00 88.69 218 GLY A N 1
ATOM 1648 C CA . GLY A 1 218 ? 26.535 1.247 -35.795 1.00 88.69 218 GLY A CA 1
ATOM 1649 C C . GLY A 1 218 ? 27.889 1.738 -35.263 1.00 88.69 218 GLY A C 1
ATOM 1650 O O . GLY A 1 218 ? 28.914 1.536 -35.907 1.00 88.69 218 GLY A O 1
ATOM 1651 N N . ASN A 1 219 ? 27.913 2.338 -34.071 1.00 87.62 219 ASN A N 1
ATOM 1652 C CA . ASN A 1 219 ? 29.128 2.786 -33.382 1.00 87.62 219 ASN A CA 1
ATOM 1653 C C . ASN A 1 219 ? 29.545 1.875 -32.210 1.00 87.62 219 ASN A C 1
ATOM 1655 O O . ASN A 1 219 ? 30.474 2.215 -31.479 1.00 87.62 219 ASN A O 1
ATOM 1659 N N . ARG A 1 220 ? 28.874 0.729 -32.042 1.00 92.38 220 ARG A N 1
ATOM 1660 C CA . ARG A 1 220 ? 29.208 -0.355 -31.103 1.00 92.38 220 ARG A CA 1
ATOM 1661 C C . ARG A 1 220 ? 29.328 0.038 -29.629 1.00 92.38 220 ARG A C 1
ATOM 1663 O O . ARG A 1 220 ? 30.028 -0.614 -28.856 1.00 92.38 220 ARG A O 1
ATOM 1670 N N . ASP A 1 221 ? 28.641 1.094 -29.203 1.00 89.44 221 ASP A N 1
ATOM 1671 C CA . ASP A 1 221 ? 28.726 1.598 -27.826 1.00 89.44 221 ASP A CA 1
ATOM 1672 C C . ASP A 1 221 ? 27.485 1.305 -26.964 1.00 89.44 221 ASP A C 1
ATOM 1674 O O . ASP A 1 221 ? 27.579 1.323 -25.728 1.00 89.44 221 ASP A O 1
ATOM 1678 N N . VAL A 1 222 ? 26.362 0.940 -27.587 1.00 91.31 222 VAL A N 1
ATOM 1679 C CA . VAL A 1 222 ? 25.092 0.597 -26.934 1.00 91.31 222 VAL A CA 1
ATOM 1680 C C . VAL A 1 222 ? 24.501 -0.702 -27.466 1.00 91.31 222 VAL A C 1
ATOM 1682 O O . VAL A 1 222 ? 24.741 -1.081 -28.604 1.00 91.31 222 VAL A O 1
ATOM 1685 N N . ALA A 1 223 ? 23.706 -1.354 -26.626 1.00 93.88 223 ALA A N 1
ATOM 1686 C CA . ALA A 1 223 ? 22.862 -2.503 -26.954 1.00 93.88 223 ALA A CA 1
ATOM 1687 C C . ALA A 1 223 ? 21.402 -2.175 -26.595 1.00 93.88 223 ALA A C 1
ATOM 1689 O O . ALA A 1 223 ? 21.154 -1.177 -25.910 1.00 93.88 223 ALA A O 1
ATOM 1690 N N . CYS A 1 224 ? 20.436 -3.021 -26.961 1.00 92.88 224 CYS A N 1
ATOM 1691 C CA . CYS A 1 224 ? 19.030 -2.837 -26.561 1.00 92.88 224 CYS A CA 1
ATOM 1692 C C . CYS A 1 224 ? 18.893 -2.697 -25.032 1.00 92.88 224 CYS A C 1
ATOM 1694 O O . CYS A 1 224 ? 18.261 -1.767 -24.532 1.00 92.88 224 CYS A O 1
ATOM 1696 N N . SER A 1 225 ? 19.607 -3.542 -24.284 1.00 93.50 225 SER A N 1
ATOM 1697 C CA . SER A 1 225 ? 19.710 -3.509 -22.81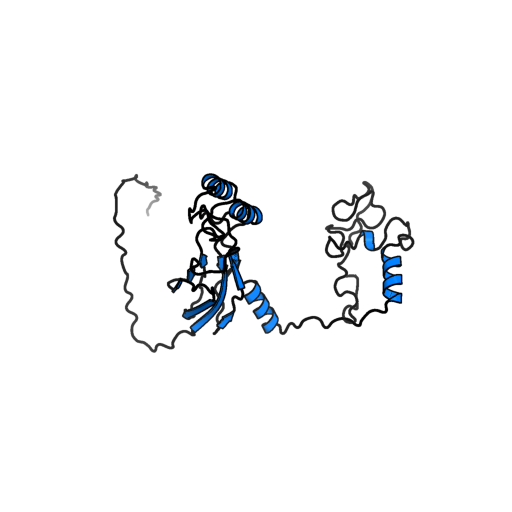5 1.00 93.50 225 SER A CA 1
ATOM 1698 C C . SER A 1 225 ? 20.262 -2.210 -22.219 1.00 93.50 225 SER A C 1
ATOM 1700 O O . SER A 1 225 ? 20.154 -1.993 -21.016 1.00 93.50 225 SER A O 1
ATOM 1702 N N . THR A 1 226 ? 20.857 -1.327 -23.024 1.00 92.25 226 THR A N 1
ATOM 1703 C CA . THR A 1 226 ? 21.349 -0.028 -22.545 1.00 92.25 226 THR A CA 1
ATOM 1704 C C . THR A 1 226 ? 20.206 0.946 -22.256 1.00 92.25 226 THR A C 1
ATOM 1706 O O . THR A 1 226 ? 20.318 1.756 -21.334 1.00 92.25 226 THR A O 1
ATOM 1709 N N . CYS A 1 227 ? 19.120 0.853 -23.030 1.00 90.88 227 CYS A N 1
ATOM 1710 C CA . CYS A 1 227 ? 17.948 1.721 -22.926 1.00 90.88 227 CYS A CA 1
ATOM 1711 C C . CYS A 1 227 ? 16.671 0.983 -22.505 1.00 90.88 227 CYS A C 1
ATOM 1713 O O . CYS A 1 227 ? 15.705 1.646 -22.159 1.00 90.88 227 CYS A O 1
ATOM 1715 N N . HIS A 1 228 ? 16.639 -0.351 -22.518 1.00 92.62 228 HIS A N 1
ATOM 1716 C CA . HIS A 1 228 ? 15.480 -1.136 -22.086 1.00 92.62 228 HIS A CA 1
ATOM 1717 C C . HIS A 1 228 ? 15.779 -1.878 -20.780 1.00 92.62 228 HIS A C 1
ATOM 1719 O O . HIS A 1 228 ? 16.077 -3.074 -20.768 1.00 92.62 228 HIS A O 1
ATOM 1725 N N . LEU A 1 229 ? 15.749 -1.148 -19.662 1.00 92.69 229 LEU A N 1
ATOM 1726 C CA . LEU A 1 229 ? 16.200 -1.637 -18.360 1.00 92.69 229 LEU A CA 1
ATOM 1727 C C . LEU A 1 229 ? 15.042 -2.273 -17.576 1.00 92.69 229 LEU A C 1
ATOM 1729 O O . LEU A 1 229 ? 14.034 -1.603 -17.348 1.00 92.69 229 LEU A O 1
ATOM 1733 N N . PRO A 1 230 ? 15.182 -3.510 -17.060 1.00 90.81 230 PRO A N 1
ATOM 1734 C CA . PRO A 1 230 ? 14.124 -4.151 -16.273 1.00 90.81 230 PRO A CA 1
ATOM 1735 C C . PRO A 1 230 ? 13.670 -3.319 -15.064 1.00 90.81 230 PRO A C 1
ATOM 1737 O O . PRO A 1 230 ? 12.477 -3.197 -14.808 1.00 90.81 230 PRO A O 1
ATOM 1740 N N . LEU A 1 231 ? 14.617 -2.673 -14.373 1.00 90.31 231 LEU A N 1
ATOM 1741 C CA . LEU A 1 231 ? 14.344 -1.823 -13.205 1.00 90.31 231 LEU A CA 1
ATOM 1742 C C . LEU A 1 231 ? 13.719 -0.462 -13.547 1.00 90.31 231 LEU A C 1
ATOM 1744 O O . LEU A 1 231 ? 13.367 0.278 -12.639 1.00 90.31 231 LEU A O 1
ATOM 1748 N N . GLN A 1 232 ? 13.617 -0.116 -14.831 1.00 92.81 232 GLN A N 1
ATOM 1749 C CA . GLN A 1 232 ? 12.990 1.118 -15.313 1.00 92.81 232 GLN A CA 1
ATOM 1750 C C . GLN A 1 232 ? 11.831 0.787 -16.254 1.00 92.81 232 GLN A C 1
ATOM 1752 O O . GLN A 1 232 ? 11.656 1.423 -17.290 1.00 92.81 232 GLN A O 1
ATOM 1757 N N . HIS A 1 233 ? 11.071 -0.262 -15.923 1.00 92.00 233 HIS A N 1
ATOM 1758 C CA . HIS A 1 233 ? 9.897 -0.685 -16.689 1.00 92.00 233 HIS A CA 1
ATOM 1759 C C . HIS A 1 233 ? 10.220 -0.954 -18.163 1.00 92.00 233 HIS A C 1
ATOM 1761 O O . HIS A 1 233 ? 9.455 -0.597 -19.052 1.00 92.00 233 HIS A O 1
ATOM 1767 N N . THR A 1 234 ? 11.374 -1.574 -18.430 1.00 93.31 234 THR A N 1
ATOM 1768 C CA . THR A 1 234 ? 11.899 -1.859 -19.779 1.00 93.31 234 THR A CA 1
ATOM 1769 C C . THR A 1 234 ? 12.152 -0.618 -20.642 1.00 93.31 234 THR A C 1
ATOM 1771 O O . THR A 1 234 ? 12.297 -0.734 -21.853 1.00 93.31 234 THR A O 1
ATOM 1774 N N . SER A 1 235 ? 12.273 0.553 -20.018 1.00 91.94 235 SER A N 1
ATOM 1775 C CA . SER A 1 235 ? 12.702 1.822 -20.615 1.00 91.94 235 SER A CA 1
ATOM 1776 C C . SER A 1 235 ? 14.017 2.292 -19.961 1.00 91.94 235 SER A C 1
ATOM 1778 O O . SER A 1 235 ? 14.676 1.522 -19.256 1.00 91.94 235 SER A O 1
ATOM 1780 N N . ASP A 1 236 ? 14.454 3.527 -20.217 1.00 91.12 236 ASP A N 1
ATOM 1781 C CA . ASP A 1 236 ? 15.650 4.133 -19.619 1.00 91.12 236 ASP A CA 1
ATOM 1782 C C . ASP A 1 236 ? 15.314 5.113 -18.483 1.00 91.12 236 ASP A C 1
ATOM 1784 O O . ASP A 1 236 ? 16.214 5.607 -17.808 1.00 91.12 236 ASP A O 1
ATOM 1788 N N . GLY A 1 237 ? 14.029 5.368 -18.222 1.00 90.56 237 GLY A N 1
ATOM 1789 C CA . GLY A 1 237 ? 13.594 6.269 -17.152 1.00 90.56 237 GLY A CA 1
ATOM 1790 C C . GLY A 1 237 ? 13.998 7.731 -17.378 1.00 90.56 237 GLY A C 1
ATOM 1791 O O . GLY A 1 237 ? 14.031 8.507 -16.423 1.00 90.56 237 GLY A O 1
ATOM 1792 N N . LEU A 1 238 ? 14.334 8.111 -18.615 1.00 87.75 238 LEU A N 1
ATOM 1793 C CA . LEU A 1 238 ? 14.637 9.485 -19.004 1.00 87.75 238 LEU A CA 1
ATOM 1794 C C . LEU A 1 238 ? 13.458 10.088 -19.773 1.00 87.75 238 LEU A C 1
ATOM 1796 O O . LEU A 1 238 ? 12.785 9.414 -20.546 1.00 87.75 238 LEU A O 1
ATOM 1800 N N . SER A 1 239 ? 13.236 11.396 -19.615 1.00 84.62 239 SER A N 1
ATOM 1801 C CA . SER A 1 239 ? 12.234 12.113 -20.420 1.00 84.62 239 SER A CA 1
ATOM 1802 C C . SER A 1 239 ? 12.595 12.141 -21.909 1.00 84.62 239 SER A C 1
ATOM 1804 O O . SER A 1 239 ? 11.712 12.167 -22.760 1.00 84.62 239 SER A O 1
ATOM 1806 N N . VAL A 1 240 ? 13.896 12.144 -22.218 1.00 85.38 240 VAL A N 1
ATOM 1807 C CA . VAL A 1 240 ? 14.447 12.056 -23.574 1.00 85.38 240 VAL A CA 1
ATOM 1808 C C . VAL A 1 240 ? 15.652 11.127 -23.527 1.00 85.38 240 VAL A C 1
ATOM 1810 O O . VAL A 1 240 ? 16.565 11.342 -22.724 1.00 85.38 240 VAL A O 1
ATOM 1813 N N . SER A 1 241 ? 15.670 10.106 -24.381 1.00 85.50 241 SER A N 1
ATOM 1814 C CA . SER A 1 241 ? 16.761 9.140 -24.386 1.00 85.50 241 SER A CA 1
ATOM 1815 C C . SER A 1 241 ? 18.047 9.754 -24.931 1.00 85.50 241 SER A C 1
ATOM 1817 O O . SER A 1 241 ? 18.068 10.505 -25.907 1.00 85.50 241 SER A O 1
ATOM 1819 N N . ILE A 1 242 ? 19.168 9.382 -24.315 1.00 89.06 242 ILE A N 1
ATOM 1820 C CA . ILE A 1 242 ? 20.505 9.788 -24.776 1.00 89.06 242 ILE A CA 1
ATOM 1821 C C . ILE A 1 242 ? 20.890 9.022 -26.052 1.00 89.06 242 ILE A C 1
ATOM 1823 O O . ILE A 1 242 ? 21.572 9.557 -26.927 1.00 89.06 242 ILE A O 1
ATOM 1827 N N . GLY A 1 243 ? 20.415 7.777 -26.174 1.00 85.75 243 GLY A N 1
ATOM 1828 C CA . GLY A 1 243 ? 20.737 6.882 -27.280 1.00 85.75 243 GLY A CA 1
ATOM 1829 C C . GLY A 1 243 ? 22.213 6.473 -27.280 1.00 85.75 243 GLY A C 1
ATOM 1830 O O . GLY A 1 243 ? 22.790 6.152 -26.228 1.00 85.75 243 GLY A O 1
ATOM 1831 N N . VAL A 1 244 ? 22.817 6.473 -28.473 1.00 86.31 244 VAL A N 1
ATOM 1832 C CA . VAL A 1 244 ? 24.243 6.161 -28.650 1.00 86.31 244 VAL A CA 1
ATOM 1833 C C . VAL A 1 244 ? 25.127 7.253 -28.017 1.00 86.31 244 VAL A C 1
ATOM 1835 O O . VAL A 1 244 ? 24.635 8.316 -27.660 1.00 86.31 244 VAL A O 1
ATOM 1838 N N . GLY A 1 245 ? 26.419 6.996 -27.813 1.00 84.00 245 GLY A N 1
ATOM 1839 C CA . GLY A 1 245 ? 27.467 7.909 -27.317 1.00 84.00 245 GLY A CA 1
ATOM 1840 C C . GLY A 1 245 ? 27.145 8.731 -26.069 1.00 84.00 245 GLY A C 1
ATOM 1841 O O . GLY A 1 245 ? 27.505 9.907 -25.998 1.00 84.00 245 GLY A O 1
ATOM 1842 N N . GLY A 1 246 ? 26.470 8.108 -25.102 1.00 86.81 246 GLY A N 1
ATOM 1843 C CA . GLY A 1 246 ? 26.501 8.555 -23.710 1.00 86.81 246 GLY A CA 1
ATOM 1844 C C . GLY A 1 246 ? 27.869 8.273 -23.080 1.00 86.81 246 GLY A C 1
ATOM 1845 O O . GLY A 1 246 ? 28.587 7.381 -23.529 1.00 86.81 246 GLY A O 1
ATOM 1846 N N . LEU A 1 247 ? 28.231 9.034 -22.050 1.00 85.69 247 LEU A N 1
ATOM 1847 C CA . LEU A 1 247 ? 29.556 8.956 -21.425 1.00 85.69 247 LEU A CA 1
ATOM 1848 C C . LEU A 1 247 ? 29.693 7.720 -20.526 1.00 85.69 247 LEU A C 1
ATOM 1850 O O . LEU A 1 247 ? 30.592 6.903 -20.693 1.00 85.69 247 LEU A O 1
ATOM 1854 N N . ASP A 1 248 ? 28.791 7.591 -19.561 1.00 86.06 248 ASP A N 1
ATOM 1855 C CA . ASP A 1 248 ? 28.787 6.554 -18.538 1.00 86.06 248 ASP A CA 1
ATOM 1856 C C . ASP A 1 248 ? 27.389 6.418 -17.922 1.00 86.06 248 ASP A C 1
ATOM 1858 O O . ASP A 1 248 ? 26.495 7.232 -18.166 1.00 86.06 248 ASP A O 1
ATOM 1862 N N . GLY A 1 249 ? 27.208 5.367 -17.120 1.00 88.94 249 GLY A N 1
ATOM 1863 C CA . GLY A 1 249 ? 25.962 5.089 -16.415 1.00 88.94 249 GLY A CA 1
ATOM 1864 C C . GLY A 1 249 ? 24.860 4.464 -17.279 1.00 88.94 249 GLY A C 1
ATOM 1865 O O . GLY A 1 249 ? 24.983 4.266 -18.492 1.00 88.94 249 GLY A O 1
ATOM 1866 N N . ILE A 1 250 ? 23.759 4.139 -16.604 1.00 89.75 250 ILE A N 1
ATOM 1867 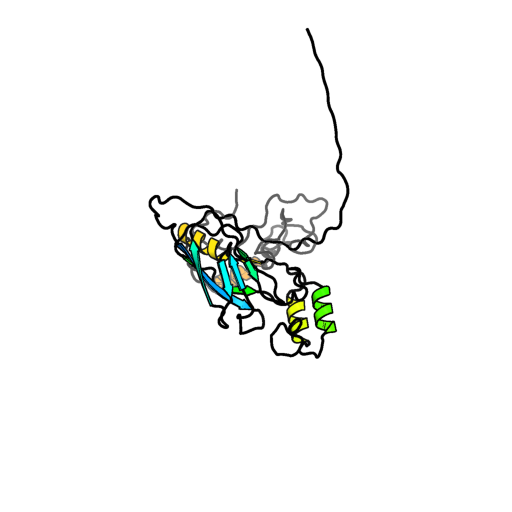C CA . ILE A 1 250 ? 22.538 3.574 -17.184 1.00 89.75 250 ILE A CA 1
ATOM 1868 C C . ILE A 1 250 ? 21.318 4.292 -16.609 1.00 89.75 250 ILE A C 1
ATOM 1870 O O . ILE A 1 250 ? 21.360 4.820 -15.492 1.00 89.75 250 ILE A O 1
ATOM 1874 N N . GLY A 1 251 ? 20.242 4.302 -17.388 1.00 90.44 251 GLY A N 1
ATOM 1875 C CA . GLY A 1 251 ? 18.969 4.906 -17.022 1.00 90.44 251 GLY A CA 1
ATOM 1876 C C . GLY A 1 251 ? 19.103 6.363 -16.553 1.00 90.44 251 GLY A C 1
ATOM 1877 O O . GLY A 1 251 ? 19.869 7.112 -17.165 1.00 90.44 251 GLY A O 1
ATOM 1878 N N . PRO A 1 252 ? 18.488 6.761 -15.421 1.00 91.62 252 PRO A N 1
ATOM 1879 C CA . PRO A 1 252 ? 18.576 8.129 -14.894 1.00 91.62 252 PRO A CA 1
ATOM 1880 C C . PRO A 1 252 ? 19.994 8.623 -14.568 1.00 91.62 252 PRO A C 1
ATOM 1882 O O . PRO A 1 252 ? 20.222 9.823 -14.443 1.00 91.62 252 PRO A O 1
ATOM 1885 N N . LYS A 1 253 ? 20.963 7.712 -14.407 1.00 92.69 253 LYS A N 1
ATOM 1886 C CA . LYS A 1 253 ? 22.371 8.060 -14.145 1.00 92.69 253 LYS A CA 1
ATOM 1887 C C . LYS A 1 253 ? 23.194 8.214 -15.422 1.00 92.69 253 LYS A C 1
ATOM 1889 O O . LYS A 1 253 ? 24.372 8.561 -15.336 1.00 92.69 253 LYS A O 1
ATOM 1894 N N . ARG A 1 254 ? 22.620 7.907 -16.586 1.00 89.19 254 ARG A N 1
ATOM 1895 C CA . ARG A 1 254 ? 23.319 7.985 -17.865 1.00 89.19 254 ARG A CA 1
ATOM 1896 C C . ARG A 1 254 ? 23.560 9.446 -18.227 1.00 89.19 254 ARG A C 1
ATOM 1898 O O . ARG A 1 254 ? 22.636 10.253 -18.170 1.00 89.19 254 ARG A O 1
ATOM 1905 N N . ARG A 1 255 ? 24.795 9.799 -18.594 1.00 89.25 255 ARG A N 1
ATOM 1906 C CA . ARG A 1 255 ? 25.157 11.190 -18.923 1.00 89.25 255 ARG A CA 1
ATOM 1907 C C . ARG A 1 255 ? 25.321 11.403 -20.420 1.00 89.25 255 ARG A C 1
ATOM 1909 O O . ARG A 1 255 ? 25.981 10.616 -21.101 1.00 89.25 255 ARG A O 1
ATOM 1916 N N . ASN A 1 256 ? 24.731 12.489 -20.917 1.00 86.25 256 ASN A N 1
ATOM 1917 C CA . ASN A 1 256 ? 24.924 12.934 -22.290 1.00 86.25 256 ASN A CA 1
ATOM 1918 C C . ASN A 1 256 ? 26.285 13.632 -22.441 1.00 86.25 256 ASN A C 1
ATOM 1920 O O . ASN A 1 256 ? 26.750 14.289 -21.508 1.00 86.25 256 ASN A O 1
ATOM 1924 N N . ALA A 1 257 ? 26.912 13.511 -23.610 1.00 82.31 257 ALA A N 1
ATOM 1925 C CA . ALA A 1 257 ? 28.108 14.288 -23.914 1.00 82.31 257 ALA A CA 1
ATOM 1926 C C . ALA A 1 257 ? 27.733 15.776 -24.127 1.00 82.31 257 ALA A C 1
ATOM 1928 O O . ALA A 1 257 ? 26.689 16.038 -24.728 1.00 82.31 257 ALA A O 1
ATOM 1929 N N . PRO A 1 258 ? 28.554 16.746 -23.667 1.00 78.81 258 PRO A N 1
ATOM 1930 C CA . PR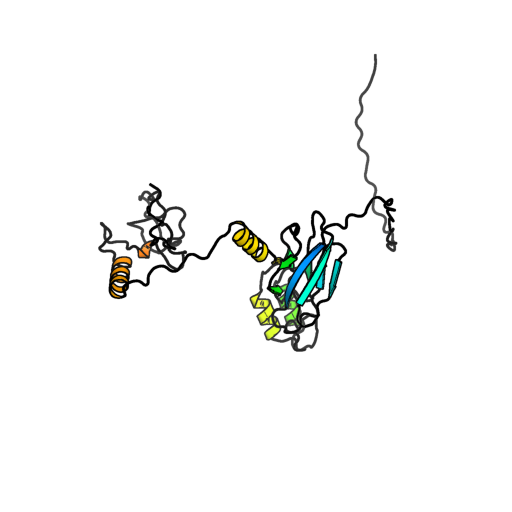O A 1 258 ? 28.210 18.176 -23.678 1.00 78.81 258 PRO A CA 1
ATOM 1931 C C . PRO A 1 258 ? 27.808 18.731 -25.051 1.00 78.81 258 PRO A C 1
ATOM 1933 O O . PRO A 1 258 ? 26.888 19.537 -25.139 1.00 78.81 258 PRO A O 1
ATOM 1936 N N . ASP A 1 259 ? 28.444 18.243 -26.119 1.00 80.00 259 ASP A N 1
ATOM 1937 C CA . ASP A 1 259 ? 28.251 18.742 -27.488 1.00 80.00 259 ASP A CA 1
ATOM 1938 C C . ASP A 1 259 ? 27.302 17.862 -28.317 1.00 80.00 259 ASP A C 1
ATOM 1940 O O . ASP A 1 259 ? 27.249 17.954 -29.547 1.00 80.00 259 ASP A O 1
ATOM 1944 N N . ARG A 1 260 ? 26.562 16.959 -27.664 1.00 77.00 260 ARG A N 1
ATOM 1945 C CA . ARG A 1 260 ? 25.703 15.993 -28.347 1.00 77.00 260 ARG A CA 1
ATOM 1946 C C . ARG A 1 260 ? 24.240 16.399 -28.264 1.00 77.00 260 ARG A C 1
ATOM 1948 O O . ARG A 1 260 ? 23.660 16.491 -27.184 1.00 77.00 260 ARG A O 1
ATOM 1955 N N . MET A 1 261 ? 23.614 16.522 -29.431 1.00 74.88 261 MET A N 1
ATOM 1956 C CA . MET A 1 261 ? 22.168 16.669 -29.532 1.00 74.88 261 MET A CA 1
ATOM 1957 C C . MET A 1 261 ? 21.465 15.434 -28.951 1.00 74.88 261 MET A C 1
ATOM 1959 O O . MET A 1 261 ? 21.745 14.294 -29.344 1.00 74.88 261 MET A O 1
ATOM 1963 N N . LEU A 1 262 ? 20.541 15.668 -28.018 1.00 75.31 262 LEU A N 1
ATOM 1964 C CA . LEU A 1 262 ? 19.629 14.629 -27.552 1.00 75.31 262 LEU A CA 1
ATOM 1965 C C . LEU A 1 262 ? 18.767 14.175 -28.728 1.00 75.31 262 LEU A C 1
ATOM 1967 O O . LEU A 1 262 ? 18.238 14.995 -29.479 1.00 75.31 262 LEU A O 1
ATOM 1971 N N . HIS A 1 263 ? 18.641 12.864 -28.900 1.00 71.44 263 HIS A N 1
ATOM 1972 C CA . HIS A 1 263 ? 17.729 12.333 -29.901 1.00 71.44 263 HIS A CA 1
ATOM 1973 C C . HIS A 1 263 ? 16.313 12.493 -29.338 1.00 71.44 263 HIS A C 1
ATOM 1975 O O . HIS A 1 263 ? 16.067 11.994 -28.246 1.00 71.44 263 HIS A O 1
ATOM 1981 N N . PRO A 1 264 ? 15.371 13.159 -30.032 1.00 73.12 264 PRO A N 1
ATOM 1982 C CA . PRO A 1 264 ? 14.038 13.461 -29.496 1.00 73.12 264 PRO A CA 1
ATOM 1983 C C . PRO A 1 264 ? 13.116 12.228 -29.470 1.00 73.12 264 PRO A C 1
ATOM 1985 O O . PRO A 1 264 ? 11.906 12.342 -29.633 1.00 73.12 264 PRO A O 1
ATOM 1988 N N . ARG A 1 265 ? 13.688 11.032 -29.315 1.00 75.06 265 ARG A N 1
ATOM 1989 C CA . ARG A 1 265 ? 12.972 9.768 -29.188 1.00 75.06 265 ARG A CA 1
ATOM 1990 C C . ARG A 1 265 ? 13.170 9.250 -27.771 1.00 75.06 265 ARG A C 1
ATOM 1992 O O . ARG A 1 265 ? 14.278 9.329 -27.243 1.00 75.06 265 ARG A O 1
ATOM 1999 N N . ASN A 1 266 ? 12.104 8.755 -27.156 1.00 82.00 266 ASN A N 1
ATOM 2000 C CA . ASN A 1 266 ? 12.221 8.005 -25.914 1.00 82.00 266 ASN A CA 1
ATOM 2001 C C . ASN A 1 266 ? 12.506 6.526 -26.225 1.00 82.00 266 ASN A C 1
ATOM 2003 O O . ASN A 1 266 ? 12.376 6.066 -27.362 1.00 82.00 266 ASN A O 1
ATOM 2007 N N . SER A 1 267 ? 12.902 5.789 -25.195 1.00 86.81 267 SER A N 1
ATOM 2008 C CA . SER A 1 267 ? 12.930 4.334 -25.204 1.00 86.81 267 SER A CA 1
ATOM 2009 C C . SER A 1 267 ? 11.532 3.840 -24.817 1.00 86.81 267 SER A C 1
ATOM 2011 O O . SER A 1 267 ? 11.148 4.024 -23.657 1.00 86.81 267 SER A O 1
ATOM 2013 N N . PRO A 1 268 ? 10.728 3.279 -25.740 1.00 85.69 268 PRO A N 1
ATOM 2014 C CA . PRO A 1 268 ? 9.427 2.738 -25.374 1.00 85.69 268 PRO A CA 1
ATOM 2015 C C . PRO A 1 268 ? 9.593 1.530 -24.449 1.00 85.69 268 PRO A C 1
ATOM 2017 O O . PRO A 1 268 ? 10.615 0.844 -24.458 1.00 85.69 268 PRO A O 1
ATOM 2020 N N . ASP A 1 269 ? 8.570 1.247 -23.657 1.00 89.44 269 ASP A N 1
ATOM 2021 C CA . ASP A 1 269 ? 8.501 0.001 -22.914 1.00 89.44 269 ASP A CA 1
ATOM 2022 C C . ASP A 1 269 ? 8.315 -1.197 -23.871 1.00 89.44 269 ASP A C 1
ATOM 2024 O O . ASP A 1 269 ? 7.735 -1.089 -24.958 1.00 89.44 269 ASP A O 1
ATOM 2028 N N . LEU A 1 270 ? 8.802 -2.359 -23.450 1.00 88.75 270 LEU A N 1
ATOM 2029 C CA . LEU A 1 270 ? 8.723 -3.622 -24.177 1.00 88.75 270 LEU A CA 1
ATOM 2030 C C . LEU A 1 270 ? 7.530 -4.486 -23.742 1.00 88.75 270 LEU A C 1
ATOM 2032 O O . LEU A 1 270 ? 7.400 -5.620 -24.214 1.00 88.75 270 LEU A O 1
ATOM 2036 N N . PHE A 1 271 ? 6.644 -3.994 -22.869 1.00 87.12 271 PHE A N 1
ATOM 2037 C CA . PHE A 1 271 ? 5.517 -4.793 -22.398 1.00 87.12 271 PHE A CA 1
ATOM 2038 C C . PHE A 1 271 ? 4.521 -5.039 -23.527 1.00 87.12 271 PHE A C 1
ATOM 2040 O O . PHE A 1 271 ? 4.120 -4.137 -24.257 1.00 87.12 271 PHE A O 1
ATOM 2047 N N . ASN A 1 272 ? 4.126 -6.303 -23.684 1.00 84.38 272 ASN A N 1
ATOM 2048 C CA . ASN A 1 272 ? 3.152 -6.758 -24.677 1.00 84.38 272 ASN A CA 1
ATOM 2049 C C . ASN A 1 272 ? 3.480 -6.419 -26.146 1.00 84.38 272 ASN A C 1
ATOM 2051 O O . ASN A 1 272 ? 2.654 -6.698 -27.005 1.00 84.38 272 ASN A O 1
ATOM 2055 N N . ARG A 1 273 ? 4.681 -5.916 -26.478 1.00 84.38 273 ARG A N 1
ATOM 2056 C CA . ARG A 1 273 ? 5.059 -5.482 -27.843 1.00 84.38 273 ARG A CA 1
ATOM 2057 C C . ARG A 1 273 ? 5.139 -6.602 -28.887 1.00 84.38 273 ARG A C 1
ATOM 2059 O O . ARG A 1 273 ? 5.164 -6.313 -30.074 1.00 84.38 273 ARG A O 1
ATOM 2066 N N . GLY A 1 274 ? 5.165 -7.869 -28.471 1.00 80.88 274 GLY A N 1
ATOM 2067 C CA . GLY A 1 274 ? 5.171 -9.034 -29.371 1.00 80.88 274 GLY A CA 1
ATOM 2068 C C . GLY A 1 274 ? 3.793 -9.446 -29.905 1.00 80.88 274 GLY A C 1
ATOM 2069 O O . GLY A 1 274 ? 3.671 -10.497 -30.530 1.00 80.88 274 GLY A O 1
ATOM 2070 N N . ARG A 1 275 ? 2.749 -8.668 -29.612 1.00 83.94 275 ARG A N 1
ATOM 2071 C CA . ARG A 1 275 ? 1.362 -8.953 -29.988 1.00 83.94 275 ARG A CA 1
ATOM 2072 C C . ARG A 1 275 ? 1.099 -8.705 -31.478 1.00 83.94 275 ARG A C 1
ATOM 2074 O O . ARG A 1 275 ? 1.515 -7.660 -31.973 1.00 83.94 275 ARG A O 1
ATOM 2081 N N . PRO A 1 276 ? 0.352 -9.583 -32.174 1.00 80.88 276 PRO A N 1
ATOM 2082 C CA . PRO A 1 276 ? -0.049 -9.357 -33.566 1.00 80.88 276 PRO A CA 1
ATOM 2083 C C . PRO A 1 276 ? -0.825 -8.052 -33.784 1.00 80.88 276 PRO A C 1
ATOM 2085 O O . PRO A 1 276 ? -0.737 -7.452 -34.852 1.00 80.88 276 PRO A O 1
ATOM 2088 N N . GLU A 1 277 ? -1.575 -7.610 -32.775 1.00 83.56 277 GLU A N 1
ATOM 2089 C CA . GLU A 1 277 ? -2.378 -6.386 -32.810 1.00 83.56 277 GLU A CA 1
ATOM 2090 C C . GLU A 1 277 ? -1.509 -5.118 -32.774 1.00 83.56 277 GLU A C 1
ATOM 2092 O O . GLU A 1 277 ? -1.936 -4.052 -33.217 1.00 83.56 277 GLU A O 1
ATOM 2097 N N . LEU A 1 278 ? -0.274 -5.224 -32.277 1.00 81.75 278 LEU A N 1
ATOM 2098 C CA . LEU A 1 278 ? 0.696 -4.136 -32.272 1.00 81.75 278 LEU A CA 1
ATOM 2099 C C . LEU A 1 278 ? 1.508 -4.170 -33.568 1.00 81.75 278 LEU A C 1
ATOM 2101 O O . LEU A 1 278 ? 2.634 -4.656 -33.622 1.00 81.75 278 LEU A O 1
ATOM 2105 N N . ALA A 1 279 ? 0.918 -3.620 -34.627 1.00 79.31 279 ALA A N 1
ATOM 2106 C CA . ALA A 1 279 ? 1.543 -3.548 -35.948 1.00 79.31 279 ALA A CA 1
ATOM 2107 C C . ALA A 1 279 ? 2.624 -2.455 -36.068 1.00 79.31 279 ALA A C 1
ATOM 2109 O O . ALA A 1 279 ? 3.397 -2.457 -37.028 1.00 79.31 279 ALA A O 1
ATOM 2110 N N . THR A 1 280 ? 2.697 -1.539 -35.099 1.00 76.81 280 THR A N 1
ATOM 2111 C CA . THR A 1 280 ? 3.626 -0.405 -35.120 1.00 76.81 280 THR A CA 1
ATOM 2112 C C . THR A 1 280 ? 4.414 -0.350 -33.814 1.00 76.81 280 THR A C 1
ATOM 2114 O O . THR A 1 280 ? 3.837 -0.248 -32.731 1.00 76.81 280 THR A O 1
A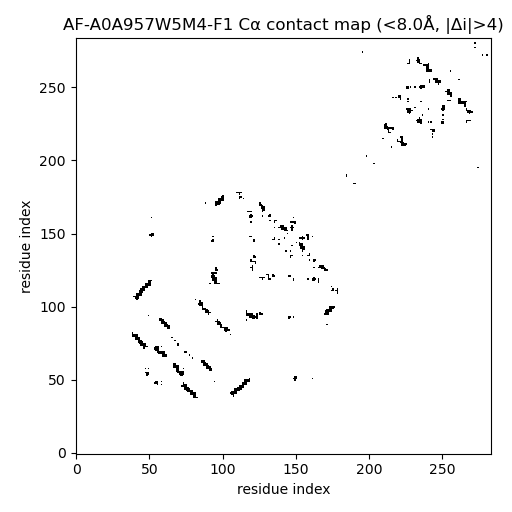TOM 2117 N N . MET A 1 281 ? 5.746 -0.427 -33.905 1.00 66.06 281 MET A N 1
ATOM 2118 C CA . MET A 1 281 ? 6.632 -0.273 -32.740 1.00 66.06 281 MET A CA 1
ATOM 2119 C C . MET A 1 281 ? 6.981 1.184 -32.438 1.00 66.06 281 MET A C 1
ATOM 2121 O O . MET A 1 281 ? 7.257 1.514 -31.287 1.00 66.06 281 MET A O 1
ATOM 2125 N N . PHE A 1 282 ? 6.979 2.042 -33.455 1.00 65.25 282 PHE A N 1
ATOM 2126 C CA . PHE A 1 282 ? 7.295 3.454 -33.309 1.00 65.25 282 PHE A CA 1
ATOM 2127 C C . PHE A 1 282 ? 6.056 4.306 -33.565 1.00 65.25 282 PHE A C 1
ATOM 2129 O O . PHE A 1 282 ? 5.097 3.881 -34.198 1.00 65.25 282 PHE A O 1
ATOM 2136 N N . TRP A 1 283 ? 6.053 5.499 -32.995 1.00 58.38 283 TRP A N 1
ATOM 2137 C CA . TRP A 1 283 ? 4.966 6.470 -33.102 1.00 58.38 283 TRP A CA 1
ATOM 2138 C C . TRP A 1 283 ? 4.995 7.290 -34.408 1.00 58.38 283 TRP A C 1
ATOM 2140 O O . TRP A 1 283 ? 4.168 8.187 -34.562 1.00 58.38 283 TRP A O 1
ATOM 2150 N N . ASP A 1 284 ? 5.957 7.01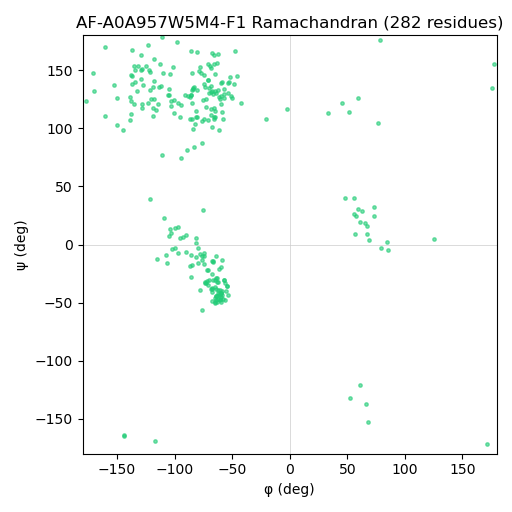8 -35.301 1.00 54.72 284 ASP A N 1
ATOM 2151 C CA . ASP A 1 284 ? 6.204 7.691 -36.585 1.00 54.72 284 ASP A CA 1
ATOM 2152 C C . ASP A 1 284 ? 6.039 6.753 -37.789 1.00 54.72 284 ASP A C 1
ATOM 2154 O O . ASP A 1 284 ? 6.420 5.564 -37.681 1.00 54.72 284 ASP A O 1
#

Foldseek 3Di:
DDDDDDDDDDDDDDDDDDDDDDDDDDDDDDDDDDDDPQQQKEKEWEFEAEVLEQFQQQKKKDWPPDIDGAGGRRTDIDIDRDDPFIWIWMDGQQWQIATAPTGDDDDNYFYLYYHYTQGQPLVPPQFLEVVSLVVLVVQAQAQPPSQPRSNPSGSHVVSNVSSVVCHGGGDPHHTCPVSVVVVVCVVVVPDPDDDDPDDDPVVVVVVVVQQQFQVVPPVSADGQCQALPVVCQGGLCDPFDLPPDFDDDTRPPTHHDPPDDTDRDTGDHPPPCVDPVNPDPDPD

pLDDT: mean 81.61, std 20.82, range [24.98, 98.56]

Secondary structure (DSSP, 8-state):
-------------------------------------PPPEEEEEEEEEETT-S--TT-EEEETTEEEEPPTT-EEEEEEE--S---EEEE-TEE--EEESS-PPS-SEEEEEEEEEPEEE-SSSSB-SHHHHHHHHHTTTS--TTT-SS-SS--SHHHHHHHHHTTT-BSSEEESHHHHHHHHHHHTTPPPPPPPPPPPHHHHHHHHHHHH-STTSTTSS--HHHH-BGGGTTB---SS---S---S-SGGG----TTPPPPS------TTTT-TT---SS--

Solvent-accessible surface area (backbone atoms only — not comparable to full-atom values): 16900 Å² total; per-residue (Å²): 133,86,80,83,90,81,88,82,89,82,84,89,80,83,92,74,96,69,96,70,84,84,74,84,80,82,81,82,80,84,78,80,96,65,87,81,73,72,61,60,53,27,30,41,33,36,32,42,42,37,49,74,40,84,58,18,45,71,30,35,40,38,38,81,93,47,74,44,75,34,46,46,82,14,57,50,77,44,82,39,74,57,58,99,60,41,62,39,40,36,42,35,90,25,26,30,25,31,24,44,80,54,53,62,72,94,50,63,66,48,62,51,45,78,44,72,35,51,36,32,15,52,77,70,77,34,52,19,44,70,67,25,51,49,51,33,61,74,44,53,82,34,62,52,72,64,38,21,54,48,66,81,63,52,12,45,70,66,35,51,51,49,23,58,74,38,55,75,41,60,37,64,33,76,38,46,63,67,35,52,47,52,49,52,34,57,77,68,65,63,68,83,81,75,81,74,81,84,74,57,68,71,56,51,55,52,50,54,54,55,35,67,32,24,80,83,31,98,83,49,76,38,28,57,53,57,37,37,27,77,95,38,69,26,9,24,70,49,94,55,27,57,74,65,75,46,75,48,73,54,40,78,63,40,37,70,41,94,92,55,80,67,44,96,47,63,53,66,58,62,76,77,58,90,38,85,88,53,81,62,95,61,100,120

Radius of gyration: 30.08 Å; Cα contacts (8 Å, |Δi|>4): 454; chains: 1; bounding box: 76×89×67 Å

Mean predicted aligned error: 14.47 Å